Protein AF-A0A1M6L606-F1 (afdb_monomer)

Solvent-accessible surface area (backbone atoms only — not comparable to full-atom values): 10034 Å² total; per-residue (Å²): 131,84,83,59,43,38,58,70,50,77,39,77,88,59,82,63,76,63,65,66,63,50,49,54,38,43,53,55,55,46,62,77,28,27,51,93,78,74,25,52,59,70,60,39,53,50,47,52,49,26,50,62,35,60,72,36,65,28,50,27,38,49,53,48,29,60,78,69,73,49,85,74,63,88,85,58,75,73,59,69,73,56,54,55,47,50,53,54,51,52,51,52,52,52,54,48,55,53,47,52,56,53,56,69,68,38,84,45,72,67,56,42,60,73,42,46,69,61,51,52,53,51,46,52,52,44,50,54,54,45,50,51,43,51,51,54,48,49,53,55,51,48,44,49,66,77,64,66,52,79,86,47,47,46,44,53,28,47,48,38,47,52,43,56,53,50,44,53,52,44,52,54,53,49,62,71,73,113

Radius of gyration: 20.46 Å; Cα contacts (8 Å, |Δi|>4): 145; chains: 1; bounding box: 49×38×56 Å

Secondary structure (DSSP, 8-state):
----HHHHTT----SS--HHHHHHHHHHHHHHT-GGGT--HHHHHHHHHHHHHHHSHHHHHHHHHHHHT----TTS---HHHHHHHHHHHHHHHHHHHHHHHHHH--SHHHHHTTHHHHHHHHHHHHHHHHHHHHHHHHHHHHHHH---GGGHHHHHHHHHHHHHHHHHHHHHHHTT-

Structure (mmCIF, N/CA/C/O backbone):
data_AF-A0A1M6L606-F1
#
_entry.id   AF-A0A1M6L606-F1
#
loop_
_atom_site.group_PDB
_atom_site.id
_atom_site.type_symbol
_atom_site.label_atom_id
_atom_site.label_alt_id
_atom_site.label_comp_id
_atom_site.label_asym_id
_atom_site.label_entity_id
_atom_site.label_seq_id
_atom_site.pdbx_PDB_ins_code
_atom_site.Cartn_x
_atom_site.Cartn_y
_atom_site.Cartn_z
_atom_site.occupancy
_atom_site.B_iso_or_equiv
_atom_site.auth_seq_id
_atom_site.auth_comp_id
_atom_site.auth_asym_id
_atom_site.auth_atom_id
_atom_site.pdbx_PDB_model_num
ATOM 1 N N . MET A 1 1 ? 24.680 8.435 -13.500 1.00 49.53 1 MET A N 1
ATOM 2 C CA . MET A 1 1 ? 23.585 7.665 -14.122 1.00 49.53 1 MET A CA 1
ATOM 3 C C . MET A 1 1 ? 22.992 6.818 -13.019 1.00 49.53 1 MET A C 1
ATOM 5 O O . MET A 1 1 ? 23.757 6.118 -12.368 1.00 49.53 1 MET A O 1
ATOM 9 N N . GLU A 1 2 ? 21.703 6.969 -12.728 1.00 67.88 2 GLU A N 1
ATOM 10 C CA . GLU A 1 2 ? 21.023 6.100 -11.761 1.00 67.88 2 GLU A CA 1
ATOM 11 C C . GLU A 1 2 ? 20.960 4.664 -12.289 1.00 67.88 2 GLU A C 1
ATOM 13 O O . GLU A 1 2 ? 20.874 4.432 -13.497 1.00 67.88 2 GLU A O 1
ATOM 18 N N . THR A 1 3 ? 21.051 3.696 -11.379 1.00 86.44 3 THR A N 1
ATOM 19 C CA . THR A 1 3 ? 21.006 2.271 -11.709 1.00 86.44 3 THR A CA 1
ATOM 20 C C . THR A 1 3 ? 19.629 1.904 -12.249 1.00 86.44 3 THR A C 1
ATOM 22 O O . THR A 1 3 ? 18.617 2.128 -11.590 1.00 86.44 3 THR A O 1
ATOM 25 N N . ASN A 1 4 ? 19.569 1.284 -13.428 1.00 93.81 4 ASN A N 1
ATOM 26 C CA . ASN A 1 4 ? 18.307 0.811 -13.981 1.00 93.81 4 ASN A CA 1
ATOM 27 C C . ASN A 1 4 ? 17.842 -0.475 -13.274 1.00 93.81 4 ASN A C 1
ATOM 29 O O . ASN A 1 4 ? 18.233 -1.579 -13.646 1.00 93.81 4 ASN A O 1
ATOM 33 N N . HIS A 1 5 ? 16.956 -0.323 -12.288 1.00 95.69 5 HIS A N 1
ATOM 34 C CA . HIS A 1 5 ? 16.388 -1.435 -11.524 1.00 95.69 5 HIS A CA 1
ATOM 35 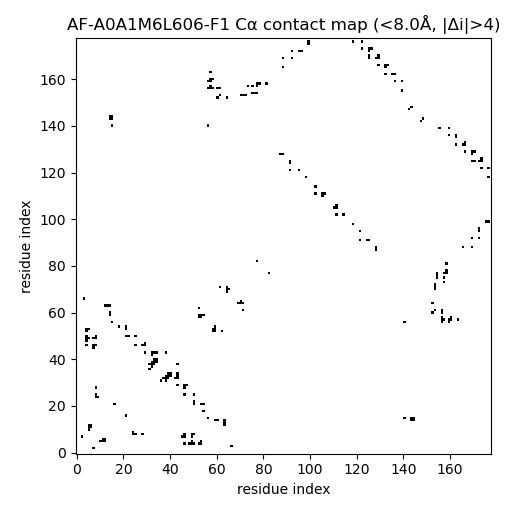C C . HIS A 1 5 ? 15.628 -2.475 -12.360 1.00 95.69 5 HIS A C 1
ATOM 37 O O . HIS A 1 5 ? 15.625 -3.643 -11.980 1.00 95.69 5 HIS A O 1
ATOM 43 N N . PHE A 1 6 ? 15.024 -2.100 -13.496 1.00 95.44 6 PHE A N 1
ATOM 44 C CA . PHE A 1 6 ? 14.391 -3.074 -14.396 1.00 95.44 6 PHE A CA 1
ATOM 45 C C . PHE A 1 6 ? 15.444 -4.018 -14.976 1.00 95.44 6 PHE A C 1
ATOM 47 O O . PHE A 1 6 ? 15.336 -5.234 -14.838 1.00 95.44 6 PHE A O 1
ATOM 54 N N . GLN A 1 7 ? 16.527 -3.453 -15.511 1.00 94.19 7 GLN A N 1
ATOM 55 C CA . GLN A 1 7 ? 17.629 -4.231 -16.077 1.00 94.19 7 GLN A CA 1
ATOM 56 C C . GLN A 1 7 ? 18.344 -5.083 -15.024 1.00 94.19 7 GLN A C 1
ATOM 58 O O . GLN A 1 7 ? 18.741 -6.203 -15.331 1.00 94.19 7 GLN A O 1
ATOM 63 N N . SER A 1 8 ? 18.455 -4.608 -13.777 1.00 92.25 8 SER A N 1
ATOM 64 C CA . SER A 1 8 ? 18.997 -5.408 -12.668 1.00 92.25 8 SER A CA 1
ATOM 65 C C . SER A 1 8 ? 18.210 -6.694 -12.404 1.00 92.25 8 SER A C 1
ATOM 67 O O . SER A 1 8 ? 18.779 -7.639 -11.867 1.00 92.25 8 SER A O 1
ATOM 69 N N . LEU A 1 9 ? 16.926 -6.739 -12.780 1.00 93.69 9 LEU A N 1
ATOM 70 C CA . LEU A 1 9 ? 16.087 -7.935 -12.695 1.00 93.69 9 LEU A CA 1
ATOM 71 C C . LEU A 1 9 ? 15.834 -8.604 -14.059 1.00 93.69 9 LEU A C 1
ATOM 73 O O . LEU A 1 9 ? 14.982 -9.482 -14.162 1.00 93.69 9 LEU A O 1
ATOM 77 N N . GLY A 1 10 ? 16.558 -8.203 -15.111 1.00 92.25 10 GLY A N 1
ATOM 78 C CA . GLY A 1 10 ? 16.372 -8.732 -16.465 1.00 92.25 10 GLY A CA 1
ATOM 79 C C . GLY A 1 10 ? 15.032 -8.350 -17.103 1.00 92.25 10 GLY A C 1
ATOM 80 O O . GLY A 1 10 ? 14.533 -9.076 -17.959 1.00 92.25 10 GLY A O 1
ATOM 81 N N . LEU A 1 11 ? 14.438 -7.237 -16.670 1.00 94.50 11 LEU A N 1
ATOM 82 C CA . LEU A 1 11 ? 13.157 -6.725 -17.146 1.00 94.50 11 LEU A CA 1
ATOM 83 C C . LEU A 1 11 ? 13.355 -5.469 -18.000 1.00 94.50 11 LEU A C 1
ATOM 85 O O . LEU A 1 11 ? 14.288 -4.688 -17.796 1.00 94.50 11 LEU A O 1
ATOM 89 N N . GLU A 1 12 ? 12.422 -5.238 -18.919 1.00 94.06 12 GLU A N 1
ATOM 90 C CA . GLU A 1 12 ? 12.329 -3.976 -19.651 1.00 94.06 12 GLU A CA 1
ATOM 91 C C . GLU A 1 12 ? 11.588 -2.910 -18.820 1.00 94.06 12 GLU A C 1
ATOM 93 O O . GLU A 1 12 ? 10.682 -3.253 -18.053 1.00 94.06 12 GLU A O 1
ATOM 98 N N . PRO A 1 13 ? 11.926 -1.612 -18.956 1.00 94.25 13 PRO A N 1
ATOM 99 C CA . PRO A 1 13 ? 11.190 -0.538 -18.294 1.00 94.25 13 PRO A CA 1
ATOM 100 C C . PRO A 1 13 ? 9.735 -0.459 -18.763 1.00 94.25 13 PRO A C 1
ATOM 102 O O . PRO A 1 13 ? 9.455 -0.095 -19.906 1.00 94.25 13 PRO A O 1
ATOM 105 N N . VAL A 1 14 ? 8.808 -0.739 -17.848 1.00 94.19 14 VAL A N 1
ATOM 106 C CA . VAL A 1 14 ? 7.359 -0.759 -18.092 1.00 94.19 14 VAL A CA 1
ATOM 107 C C . VAL A 1 14 ? 6.600 -0.018 -16.989 1.00 94.19 14 VAL A C 1
ATOM 109 O O . VAL A 1 14 ? 7.050 0.057 -15.844 1.00 94.19 14 VAL A O 1
ATOM 112 N N . LEU A 1 15 ? 5.439 0.544 -17.335 1.00 94.38 15 LEU A N 1
ATOM 113 C CA . LEU A 1 15 ? 4.574 1.281 -16.402 1.00 94.38 15 LEU A CA 1
ATOM 114 C C . LEU A 1 15 ? 3.823 0.332 -15.459 1.00 94.38 15 LEU A C 1
ATOM 116 O O . LEU A 1 15 ? 3.776 0.530 -14.238 1.00 94.38 15 LEU A O 1
ATOM 120 N N . THR A 1 16 ? 3.261 -0.727 -16.034 1.00 93.12 16 THR A N 1
ATOM 121 C CA . THR A 1 16 ? 2.568 -1.806 -15.335 1.00 93.12 16 THR A CA 1
ATOM 122 C C . THR A 1 16 ? 3.425 -3.063 -15.364 1.00 93.12 16 THR A C 1
ATOM 124 O O . THR A 1 16 ? 4.158 -3.315 -16.316 1.00 93.12 16 THR A O 1
ATOM 127 N N . LEU A 1 17 ? 3.386 -3.823 -14.274 1.00 92.69 17 LEU A N 1
ATOM 128 C CA . LEU A 1 17 ? 4.187 -5.027 -14.116 1.00 92.69 17 LEU A CA 1
ATOM 129 C C . LEU A 1 17 ? 3.387 -6.039 -13.308 1.00 92.69 17 LEU A C 1
ATOM 131 O O . LEU A 1 17 ? 2.844 -5.688 -12.258 1.00 92.69 17 LEU A O 1
ATOM 135 N N . ASP A 1 18 ? 3.353 -7.274 -13.797 1.00 93.56 18 ASP A N 1
ATOM 136 C CA . ASP A 1 18 ? 2.814 -8.405 -13.056 1.00 93.56 18 ASP A CA 1
ATOM 137 C C . ASP A 1 18 ? 3.733 -8.750 -11.872 1.00 93.56 18 ASP A C 1
ATOM 139 O O . ASP A 1 18 ? 4.944 -8.937 -12.031 1.00 93.56 18 ASP A O 1
ATOM 143 N N . LEU A 1 19 ? 3.161 -8.799 -10.668 1.00 93.81 19 LEU A N 1
ATOM 144 C CA . LEU A 1 19 ? 3.931 -8.988 -9.440 1.00 93.81 19 LEU A CA 1
ATOM 145 C C . LEU A 1 19 ? 4.406 -10.430 -9.259 1.00 93.81 19 LEU A C 1
ATOM 147 O O . LEU A 1 19 ? 5.445 -10.632 -8.629 1.00 93.81 19 LEU A O 1
ATOM 151 N N . ASP A 1 20 ? 3.694 -11.410 -9.819 1.00 94.94 20 ASP A N 1
ATOM 152 C CA . ASP A 1 20 ? 4.142 -12.803 -9.799 1.00 94.94 20 ASP A CA 1
ATOM 153 C C . ASP A 1 20 ? 5.372 -12.974 -10.698 1.00 94.94 20 ASP A C 1
ATOM 155 O O . ASP A 1 20 ? 6.411 -13.443 -10.233 1.00 94.94 20 ASP A O 1
ATOM 159 N N . SER A 1 21 ? 5.320 -12.450 -11.926 1.00 93.56 21 SER A N 1
ATOM 160 C CA . SER A 1 21 ? 6.476 -12.415 -12.832 1.00 93.56 21 SER A CA 1
ATOM 161 C C . SER A 1 21 ? 7.678 -11.668 -12.233 1.00 93.56 21 SER A C 1
ATOM 163 O O . SER A 1 21 ? 8.818 -12.121 -12.351 1.00 93.56 21 SER A O 1
ATOM 165 N N . LEU A 1 22 ? 7.447 -10.539 -11.546 1.00 96.25 22 LEU A N 1
ATOM 166 C CA . LEU A 1 22 ? 8.504 -9.809 -10.831 1.00 96.25 22 LEU A CA 1
ATOM 167 C C . LEU A 1 22 ? 9.130 -10.662 -9.719 1.00 96.25 22 LEU A C 1
ATOM 169 O O . LEU A 1 22 ? 10.352 -10.662 -9.557 1.00 96.25 22 LEU A O 1
ATOM 173 N N . ARG A 1 23 ? 8.304 -11.359 -8.930 1.00 96.19 23 ARG A N 1
ATOM 174 C CA . ARG A 1 23 ? 8.776 -12.225 -7.844 1.00 96.19 23 ARG A CA 1
ATOM 175 C C . ARG A 1 23 ? 9.634 -13.359 -8.391 1.00 96.19 23 ARG A C 1
ATOM 177 O O . ARG A 1 23 ? 10.691 -13.621 -7.822 1.00 96.19 23 ARG A O 1
ATOM 184 N N . ASP A 1 24 ? 9.211 -13.990 -9.477 1.00 95.56 24 ASP A N 1
ATOM 185 C CA . ASP A 1 24 ? 9.933 -15.110 -10.081 1.00 95.56 24 ASP A CA 1
ATOM 186 C C . ASP A 1 24 ? 11.290 -14.656 -10.648 1.00 95.56 24 ASP A C 1
ATOM 188 O O . ASP A 1 24 ? 12.318 -15.293 -10.398 1.00 95.56 24 ASP A O 1
ATOM 192 N N . ALA A 1 25 ? 11.327 -13.500 -11.324 1.00 94.94 25 ALA A N 1
ATOM 193 C CA . ALA A 1 25 ? 12.571 -12.886 -11.794 1.00 94.94 25 ALA A CA 1
ATOM 194 C C . ALA A 1 25 ? 13.529 -12.564 -10.634 1.00 94.94 25 ALA A C 1
ATOM 196 O O . ALA A 1 25 ? 14.716 -12.898 -10.687 1.00 94.94 25 ALA A O 1
ATOM 197 N N . TYR A 1 26 ? 13.005 -11.973 -9.555 1.00 96.25 26 TYR A N 1
ATOM 198 C CA . TYR A 1 26 ? 13.773 -11.693 -8.344 1.00 96.25 26 TYR A CA 1
ATOM 199 C C . TYR A 1 26 ? 14.326 -12.971 -7.705 1.00 96.25 26 TYR A C 1
ATOM 201 O O . TYR A 1 26 ? 15.516 -13.024 -7.416 1.00 96.25 26 TYR A O 1
ATOM 209 N N . GLN A 1 27 ? 13.506 -14.009 -7.515 1.00 94.81 27 GLN A N 1
ATOM 210 C CA . GLN A 1 27 ? 13.938 -15.259 -6.879 1.00 94.81 27 GLN A CA 1
ATOM 211 C C . GLN A 1 27 ? 15.074 -15.931 -7.648 1.00 94.81 27 GLN A C 1
ATOM 213 O O . GLN A 1 27 ? 16.046 -16.376 -7.036 1.00 94.81 27 GLN A O 1
ATOM 218 N N . LYS A 1 28 ? 14.981 -15.961 -8.981 1.00 93.06 28 LYS A N 1
ATOM 219 C CA . LYS A 1 28 ? 16.033 -16.507 -9.840 1.00 93.06 28 LYS A CA 1
ATOM 220 C C . LYS A 1 28 ? 17.359 -15.763 -9.646 1.00 93.06 28 LYS A C 1
ATOM 222 O O . LYS A 1 28 ? 18.374 -16.380 -9.337 1.00 93.06 28 LYS A O 1
ATOM 227 N N . ILE A 1 29 ? 17.338 -14.438 -9.778 1.00 91.75 29 ILE A N 1
ATOM 228 C CA . ILE A 1 29 ? 18.548 -13.605 -9.727 1.00 91.75 29 ILE A CA 1
ATOM 229 C C . ILE A 1 29 ? 19.133 -13.554 -8.309 1.00 91.75 29 ILE A C 1
ATOM 231 O O . ILE A 1 29 ? 20.352 -13.585 -8.136 1.00 91.75 29 ILE A O 1
ATOM 235 N N . ALA A 1 30 ? 18.280 -13.525 -7.284 1.00 92.31 30 ALA A N 1
ATOM 236 C CA . ALA A 1 30 ? 18.693 -13.561 -5.887 1.00 92.31 30 ALA A CA 1
ATOM 237 C C . ALA A 1 30 ? 19.378 -14.887 -5.525 1.00 92.31 30 ALA A C 1
ATOM 239 O O . ALA A 1 30 ? 20.371 -14.867 -4.803 1.00 92.31 30 ALA A O 1
ATOM 240 N N . ALA A 1 31 ? 18.894 -16.025 -6.040 1.00 91.00 31 ALA A N 1
ATOM 241 C CA . ALA A 1 31 ? 19.526 -17.325 -5.819 1.00 91.00 31 ALA A CA 1
ATOM 242 C C . ALA A 1 31 ? 20.926 -17.400 -6.451 1.00 91.00 31 ALA A C 1
ATOM 244 O O . ALA A 1 31 ? 21.863 -17.835 -5.791 1.00 91.00 31 ALA A O 1
ATOM 245 N N . GLU A 1 32 ? 21.084 -16.909 -7.685 1.00 88.12 32 GLU A N 1
ATOM 246 C CA . GLU A 1 32 ? 22.372 -16.873 -8.400 1.00 88.12 32 GLU A CA 1
ATOM 247 C C . GLU A 1 32 ? 23.427 -15.989 -7.706 1.00 88.12 32 GLU A C 1
ATOM 249 O O . GLU A 1 32 ? 24.624 -16.229 -7.844 1.00 88.12 32 GLU A O 1
ATOM 254 N N . ASN A 1 33 ? 22.991 -14.976 -6.949 1.00 86.69 33 ASN A N 1
ATOM 255 C CA . ASN A 1 33 ? 23.860 -13.978 -6.315 1.00 86.69 33 ASN A CA 1
ATOM 256 C C . ASN A 1 33 ? 23.837 -14.046 -4.779 1.00 86.69 33 ASN A C 1
ATOM 258 O O . ASN A 1 33 ? 24.257 -13.097 -4.112 1.00 86.69 33 ASN A O 1
ATOM 262 N N . HIS A 1 34 ? 23.335 -15.137 -4.196 1.00 85.12 34 HIS A N 1
ATOM 263 C CA . HIS A 1 34 ? 23.185 -15.235 -2.748 1.00 85.12 34 HIS A CA 1
ATOM 264 C C . HIS A 1 34 ? 24.561 -15.252 -2.048 1.00 85.12 34 HIS A C 1
ATOM 266 O O . HIS A 1 34 ? 25.412 -16.067 -2.421 1.00 85.12 34 HIS A O 1
ATOM 272 N N . PRO A 1 35 ? 24.793 -14.436 -0.998 1.00 85.00 35 PRO A N 1
ATOM 273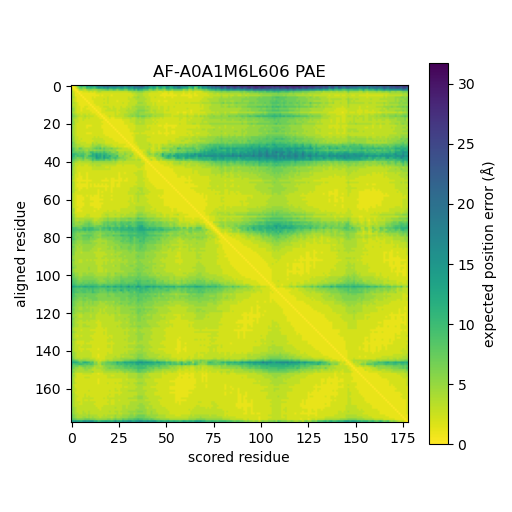 C CA . PRO A 1 35 ? 26.085 -14.385 -0.305 1.00 85.00 35 PRO A CA 1
ATOM 274 C C . PRO A 1 35 ? 26.557 -15.744 0.227 1.00 85.00 35 PRO A C 1
ATOM 276 O O . PRO A 1 35 ? 27.724 -16.099 0.083 1.00 85.00 35 PRO A O 1
ATOM 279 N N . ASP A 1 36 ? 25.633 -16.555 0.751 1.00 87.88 36 ASP A N 1
ATOM 280 C CA . ASP A 1 36 ? 25.948 -17.904 1.253 1.00 87.88 36 ASP A CA 1
ATOM 281 C C . ASP A 1 36 ? 26.359 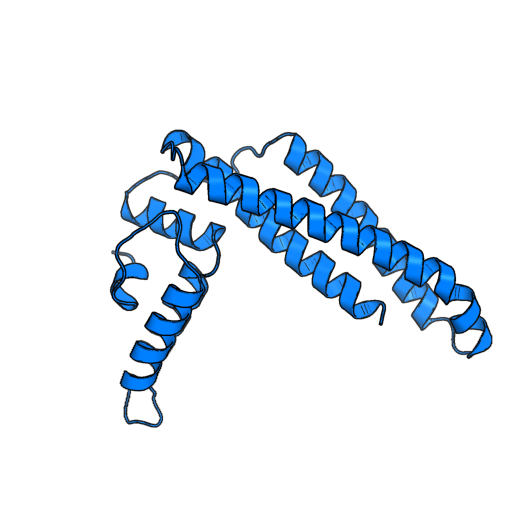-18.893 0.148 1.00 87.88 36 ASP A C 1
ATOM 283 O O . ASP A 1 36 ? 26.938 -19.936 0.439 1.00 87.88 36 ASP A O 1
ATOM 287 N N . GLN A 1 37 ? 26.082 -18.575 -1.120 1.00 85.62 37 GLN A N 1
ATOM 288 C CA . GLN A 1 37 ? 26.512 -19.357 -2.284 1.00 85.62 37 GLN A CA 1
ATOM 289 C C . GLN A 1 37 ? 27.772 -18.767 -2.943 1.00 85.62 37 GLN A C 1
ATOM 291 O O . GLN A 1 37 ? 28.141 -19.162 -4.046 1.00 85.62 37 GLN A O 1
ATOM 296 N N . GLY A 1 38 ? 28.453 -17.836 -2.261 1.00 80.31 38 GLY A N 1
ATOM 297 C CA . GLY A 1 38 ? 29.647 -17.155 -2.765 1.00 80.31 38 GLY A CA 1
ATOM 298 C C . GLY A 1 38 ? 29.354 -15.882 -3.563 1.00 80.31 38 GLY A C 1
ATOM 299 O O . GLY A 1 38 ? 30.268 -15.346 -4.189 1.00 80.31 38 GLY A O 1
ATOM 300 N N . GLY A 1 39 ? 28.108 -15.399 -3.551 1.00 84.00 39 GLY A N 1
ATOM 301 C CA . GLY A 1 39 ? 27.720 -14.132 -4.167 1.00 84.00 39 GLY A CA 1
ATOM 302 C C . GLY A 1 39 ? 28.224 -12.903 -3.404 1.00 84.00 39 GLY A C 1
ATOM 303 O O . GLY A 1 39 ? 28.575 -12.961 -2.224 1.00 84.00 39 GLY A O 1
ATOM 304 N N . ASP A 1 40 ? 28.247 -11.755 -4.079 1.00 88.38 40 ASP A N 1
ATOM 305 C CA . ASP A 1 40 ? 28.619 -10.484 -3.461 1.00 88.38 40 ASP A CA 1
ATOM 306 C C . ASP A 1 40 ? 27.418 -9.845 -2.744 1.00 88.38 40 ASP A C 1
ATOM 308 O O . ASP A 1 40 ? 26.351 -9.636 -3.326 1.00 88.38 40 ASP A O 1
ATOM 312 N N . LYS A 1 41 ? 27.609 -9.475 -1.473 1.00 89.56 41 LYS A N 1
ATOM 313 C CA . LYS A 1 41 ? 26.562 -8.855 -0.652 1.00 89.56 41 LYS A CA 1
ATOM 314 C C . LYS A 1 41 ? 26.060 -7.539 -1.248 1.00 89.56 41 LYS A C 1
ATOM 316 O O . LYS A 1 41 ? 24.862 -7.284 -1.211 1.00 89.56 41 LYS A O 1
ATOM 321 N N . THR A 1 42 ? 26.949 -6.728 -1.819 1.00 89.12 42 THR A N 1
ATOM 322 C CA . THR A 1 42 ? 26.568 -5.440 -2.425 1.00 89.12 42 THR A CA 1
ATOM 323 C C . THR A 1 42 ? 25.632 -5.655 -3.613 1.00 89.12 42 THR A C 1
ATOM 325 O O . THR A 1 42 ? 24.630 -4.957 -3.765 1.00 89.12 42 THR A O 1
ATOM 328 N N . THR A 1 43 ? 25.931 -6.665 -4.427 1.00 88.75 43 THR A N 1
ATOM 329 C CA . THR A 1 43 ? 25.110 -7.098 -5.559 1.00 88.75 43 THR A CA 1
ATOM 330 C C . THR A 1 43 ? 23.751 -7.610 -5.086 1.00 88.75 43 THR A C 1
ATOM 332 O O . THR A 1 43 ? 22.719 -7.196 -5.613 1.00 88.75 43 THR A O 1
ATOM 335 N N . PHE A 1 44 ? 23.725 -8.438 -4.040 1.00 91.19 44 PHE A N 1
ATOM 336 C CA . PHE A 1 44 ? 22.482 -8.932 -3.446 1.00 91.19 44 PHE A CA 1
ATOM 337 C C . PHE A 1 44 ? 21.605 -7.800 -2.882 1.00 91.19 44 PHE A C 1
ATOM 339 O O . PHE A 1 44 ? 20.398 -7.755 -3.128 1.00 91.19 44 PHE A O 1
ATOM 346 N N . ASP A 1 45 ? 22.206 -6.829 -2.192 1.00 91.62 45 ASP A N 1
ATOM 347 C CA . ASP A 1 45 ? 21.506 -5.648 -1.681 1.00 91.62 45 ASP A CA 1
ATOM 348 C C . ASP A 1 45 ? 20.935 -4.784 -2.824 1.00 91.62 45 ASP A C 1
ATOM 350 O O . ASP A 1 45 ? 19.815 -4.274 -2.718 1.00 91.62 45 ASP A O 1
ATOM 354 N N . ALA A 1 46 ? 21.645 -4.673 -3.953 1.00 92.06 46 ALA A N 1
ATOM 355 C CA . ALA A 1 46 ? 21.148 -3.983 -5.144 1.00 92.06 46 ALA A CA 1
ATOM 356 C C . ALA A 1 46 ? 19.948 -4.702 -5.791 1.00 92.06 46 ALA A C 1
ATOM 358 O O . ALA A 1 46 ? 18.997 -4.039 -6.215 1.00 92.06 46 ALA A O 1
ATOM 359 N N . ILE A 1 47 ? 19.951 -6.040 -5.820 1.00 93.94 47 ILE A N 1
ATOM 360 C CA . ILE A 1 47 ? 18.823 -6.865 -6.291 1.00 93.94 47 ILE A CA 1
ATOM 361 C C . ILE A 1 47 ? 17.596 -6.658 -5.390 1.00 93.94 47 ILE A C 1
ATOM 363 O O . ILE A 1 47 ? 16.490 -6.427 -5.885 1.00 93.94 47 ILE A O 1
ATOM 367 N N . ASN A 1 48 ? 17.791 -6.655 -4.068 1.00 94.81 48 ASN A N 1
ATOM 368 C CA . ASN A 1 48 ? 16.730 -6.370 -3.097 1.00 94.81 48 ASN A CA 1
ATOM 369 C C . ASN A 1 48 ? 16.140 -4.971 -3.287 1.00 94.81 48 ASN A C 1
ATOM 371 O O . ASN A 1 48 ? 14.920 -4.791 -3.251 1.00 94.81 48 ASN A O 1
ATOM 375 N N . LEU A 1 49 ? 16.997 -3.968 -3.492 1.00 95.56 49 LEU A N 1
ATOM 376 C CA . LEU A 1 49 ? 16.557 -2.604 -3.759 1.00 95.56 49 LEU A CA 1
ATOM 377 C C . LEU A 1 49 ? 15.738 -2.533 -5.053 1.00 95.56 49 LEU A C 1
ATOM 379 O O . LEU A 1 49 ? 14.656 -1.948 -5.045 1.00 95.56 49 LEU A O 1
ATOM 383 N N . ALA A 1 50 ? 16.203 -3.175 -6.130 1.00 96.56 50 ALA A N 1
ATOM 384 C CA . ALA A 1 50 ? 15.480 -3.225 -7.396 1.00 96.56 50 ALA A CA 1
ATOM 385 C C . ALA A 1 50 ? 14.083 -3.839 -7.225 1.00 96.56 50 ALA A C 1
ATOM 387 O O . ALA A 1 50 ? 13.090 -3.225 -7.614 1.00 96.56 50 ALA A O 1
ATOM 388 N N . TYR A 1 51 ? 13.982 -4.992 -6.562 1.00 97.31 51 TYR A N 1
ATOM 389 C CA . TYR A 1 51 ? 12.697 -5.643 -6.301 1.00 97.31 51 TYR A CA 1
ATOM 390 C C . TYR A 1 51 ? 11.748 -4.760 -5.480 1.00 97.31 51 TYR A C 1
ATOM 392 O O . TYR A 1 51 ? 10.592 -4.563 -5.857 1.00 97.31 51 TYR A O 1
ATOM 400 N N . ASN A 1 52 ? 12.239 -4.159 -4.392 1.00 96.38 52 ASN A N 1
ATOM 401 C CA . ASN A 1 52 ? 11.432 -3.285 -3.538 1.00 96.38 52 ASN A CA 1
ATOM 402 C C . ASN A 1 52 ? 10.961 -2.010 -4.256 1.00 96.38 52 ASN A C 1
ATOM 404 O O . ASN A 1 52 ? 9.869 -1.513 -3.967 1.00 96.38 52 ASN A O 1
ATOM 408 N N . THR A 1 53 ? 11.764 -1.477 -5.177 1.00 97.06 53 THR A N 1
ATOM 409 C CA . THR A 1 53 ? 11.386 -0.334 -6.016 1.00 97.06 53 THR A CA 1
ATOM 410 C C . THR A 1 53 ? 10.322 -0.729 -7.036 1.00 97.06 53 THR A C 1
ATOM 412 O O . THR A 1 53 ? 9.313 -0.040 -7.148 1.00 97.06 53 THR A O 1
ATOM 415 N N . LEU A 1 54 ? 10.497 -1.845 -7.749 1.00 97.38 54 LEU A N 1
ATOM 416 C CA . LEU A 1 54 ? 9.590 -2.240 -8.835 1.00 97.38 54 LEU A CA 1
ATOM 417 C C . LEU A 1 54 ? 8.262 -2.845 -8.354 1.00 97.38 54 LEU A C 1
ATOM 419 O O . LEU A 1 54 ? 7.266 -2.796 -9.085 1.00 97.38 54 LEU A O 1
ATOM 423 N N . ARG A 1 55 ? 8.233 -3.390 -7.131 1.00 97.00 55 ARG A N 1
ATOM 424 C CA . ARG A 1 55 ? 7.019 -3.941 -6.513 1.00 97.00 55 ARG A CA 1
ATOM 425 C C . ARG A 1 55 ? 6.000 -2.861 -6.142 1.00 97.00 55 ARG A C 1
ATOM 427 O O . ARG A 1 55 ? 4.809 -3.135 -6.199 1.00 97.00 55 ARG A O 1
ATOM 434 N N . SER A 1 56 ? 6.445 -1.667 -5.748 1.00 97.56 56 SER A N 1
ATOM 435 C CA . SER A 1 56 ? 5.558 -0.530 -5.457 1.00 97.56 56 SER A CA 1
ATOM 436 C C . SER A 1 56 ? 5.209 0.184 -6.766 1.00 97.56 56 SER A C 1
ATOM 438 O O . SER A 1 56 ? 6.121 0.703 -7.416 1.00 97.56 56 SER A O 1
ATOM 440 N N . PRO A 1 57 ? 3.928 0.238 -7.176 1.00 97.19 57 PRO A N 1
ATOM 441 C CA . PRO A 1 57 ? 3.503 1.031 -8.323 1.00 97.19 57 PRO A CA 1
ATOM 442 C C . PRO A 1 57 ? 4.034 2.465 -8.316 1.00 97.19 57 PRO A C 1
ATOM 444 O O . PRO A 1 57 ? 4.589 2.912 -9.319 1.00 97.19 57 PRO A O 1
ATOM 447 N N . ALA A 1 58 ? 3.931 3.172 -7.188 1.00 97.31 58 ALA A N 1
ATOM 448 C CA . ALA A 1 58 ? 4.387 4.554 -7.092 1.00 97.31 58 ALA A CA 1
ATOM 449 C C . ALA A 1 58 ? 5.905 4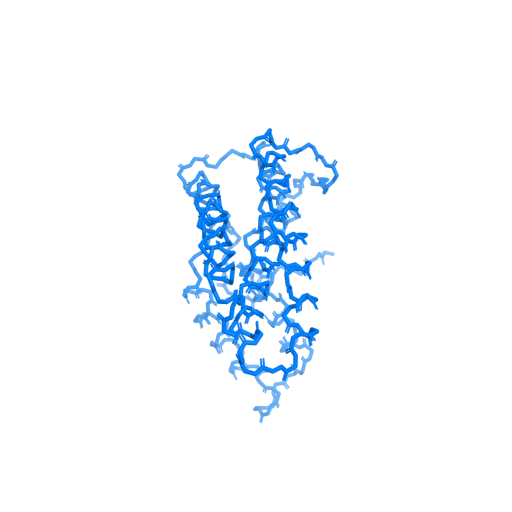.680 -7.311 1.00 97.31 58 ALA A C 1
ATOM 451 O O . ALA A 1 58 ? 6.365 5.513 -8.094 1.00 97.31 58 ALA A O 1
ATOM 452 N N . LYS A 1 59 ? 6.707 3.829 -6.657 1.00 97.56 59 LYS A N 1
ATOM 453 C CA . LYS A 1 59 ? 8.170 3.847 -6.819 1.00 97.56 59 LYS A CA 1
ATOM 454 C C . LYS A 1 59 ? 8.596 3.421 -8.221 1.00 97.56 59 LYS A C 1
ATOM 456 O O . LYS A 1 59 ? 9.501 4.033 -8.783 1.00 97.56 59 LYS A O 1
ATOM 461 N N . ARG A 1 60 ? 7.928 2.423 -8.803 1.00 97.56 60 ARG A N 1
ATOM 462 C CA . ARG A 1 60 ? 8.178 1.959 -10.172 1.00 97.56 60 ARG A CA 1
ATOM 463 C C . ARG A 1 60 ? 7.941 3.066 -11.191 1.00 97.56 60 ARG A C 1
ATOM 465 O O . ARG A 1 60 ? 8.784 3.265 -12.059 1.00 97.56 60 ARG A O 1
ATOM 472 N N . LEU A 1 61 ? 6.828 3.791 -11.085 1.00 97.25 61 LEU A N 1
ATOM 473 C CA . LEU A 1 61 ? 6.514 4.887 -12.005 1.00 97.25 61 LEU A CA 1
ATOM 474 C C . LEU A 1 61 ? 7.490 6.048 -11.855 1.00 97.25 61 LEU A C 1
ATOM 476 O O . LEU A 1 61 ? 7.941 6.593 -12.859 1.00 97.25 61 LEU A O 1
ATOM 480 N N . LYS A 1 62 ? 7.872 6.382 -10.617 1.00 96.81 62 LYS A N 1
ATOM 481 C CA . LYS A 1 62 ? 8.926 7.365 -10.359 1.00 96.81 62 LYS A CA 1
ATOM 482 C C . LYS A 1 62 ? 10.234 6.969 -11.059 1.00 96.81 62 LYS A C 1
ATOM 484 O O . LYS A 1 62 ? 10.759 7.760 -11.837 1.00 96.81 62 LYS A O 1
ATOM 489 N N . HIS A 1 63 ? 10.682 5.728 -10.865 1.00 97.12 63 HIS A N 1
ATOM 490 C CA . HIS A 1 63 ? 11.890 5.196 -11.505 1.00 97.12 63 HIS A CA 1
ATOM 491 C C . HIS A 1 63 ? 11.780 5.181 -13.038 1.00 97.12 63 HIS A C 1
ATOM 493 O O . HIS A 1 63 ? 12.715 5.532 -13.753 1.00 97.12 63 HIS A O 1
ATOM 499 N N . TYR A 1 64 ? 10.611 4.825 -13.578 1.00 96.50 64 TYR A N 1
ATOM 500 C CA . TYR A 1 64 ? 10.350 4.892 -15.016 1.00 96.50 64 TYR A CA 1
ATOM 501 C C . TYR A 1 64 ? 10.487 6.324 -15.557 1.00 96.50 64 TYR A C 1
ATOM 503 O O . TYR A 1 64 ? 11.125 6.530 -16.589 1.00 96.50 64 TYR A O 1
ATOM 511 N N . MET A 1 65 ? 9.914 7.317 -14.869 1.00 96.38 65 MET A N 1
ATOM 512 C CA . MET A 1 65 ? 10.011 8.726 -15.260 1.00 96.38 65 MET A CA 1
ATOM 513 C C . MET A 1 65 ? 11.458 9.227 -15.230 1.00 96.38 65 MET A C 1
ATOM 515 O O . MET A 1 65 ? 11.885 9.866 -16.191 1.00 96.38 65 MET A O 1
ATOM 519 N N . GLU A 1 66 ? 12.229 8.865 -14.201 1.00 95.56 66 GLU A N 1
ATOM 520 C CA . GLU A 1 66 ? 13.662 9.177 -14.089 1.00 95.56 66 GLU A CA 1
ATOM 521 C C . GLU A 1 66 ? 14.449 8.632 -15.295 1.00 95.56 66 GLU A C 1
ATOM 523 O O . GLU A 1 66 ? 15.180 9.376 -15.952 1.00 95.56 66 GLU A O 1
ATOM 528 N N . LEU A 1 67 ? 14.214 7.372 -15.684 1.00 95.38 67 LEU A N 1
ATOM 529 C CA . LEU A 1 67 ? 14.846 6.758 -16.862 1.00 95.38 67 LEU A CA 1
ATOM 530 C C . LEU A 1 67 ? 14.456 7.417 -18.195 1.00 95.38 67 LEU A C 1
ATOM 532 O O . LEU A 1 67 ? 15.216 7.345 -19.162 1.00 95.38 67 LEU A O 1
ATOM 536 N N . LYS A 1 68 ? 13.264 8.016 -18.277 1.00 94.38 68 LYS A N 1
ATOM 537 C CA . LYS A 1 68 ? 12.755 8.686 -19.485 1.00 94.38 68 LYS A CA 1
ATOM 538 C C . LYS A 1 68 ? 13.001 10.196 -19.496 1.00 94.38 68 LYS A C 1
ATOM 540 O O . LYS A 1 68 ? 12.664 10.838 -20.487 1.00 94.38 68 LYS A O 1
ATOM 545 N N . GLY A 1 69 ? 13.585 10.759 -18.436 1.00 94.62 69 GLY A N 1
ATOM 546 C CA . GLY A 1 69 ? 13.780 12.203 -18.299 1.00 94.62 69 GLY A CA 1
ATOM 547 C C . GLY A 1 69 ? 12.471 12.987 -18.156 1.00 94.62 69 GLY A C 1
ATOM 548 O O . GLY A 1 69 ? 12.406 14.143 -18.565 1.00 94.62 69 GLY A O 1
ATOM 549 N N . ILE A 1 70 ? 11.420 12.358 -17.621 1.00 94.81 70 ILE A N 1
ATOM 550 C CA . ILE A 1 70 ? 10.133 13.005 -17.342 1.00 94.81 70 ILE A CA 1
ATOM 551 C C . ILE A 1 70 ? 10.226 13.690 -15.975 1.00 94.81 70 ILE A C 1
ATOM 553 O O . ILE A 1 70 ? 10.617 13.068 -14.988 1.00 94.81 70 ILE A O 1
ATOM 557 N N . GLU A 1 71 ? 9.855 14.968 -15.910 1.00 93.06 71 GLU A N 1
ATOM 558 C CA . GLU A 1 71 ? 9.897 15.738 -14.667 1.00 93.06 71 GLU A CA 1
ATOM 559 C C . GLU A 1 71 ? 8.843 15.246 -13.662 1.00 93.06 71 GLU A C 1
ATOM 561 O O .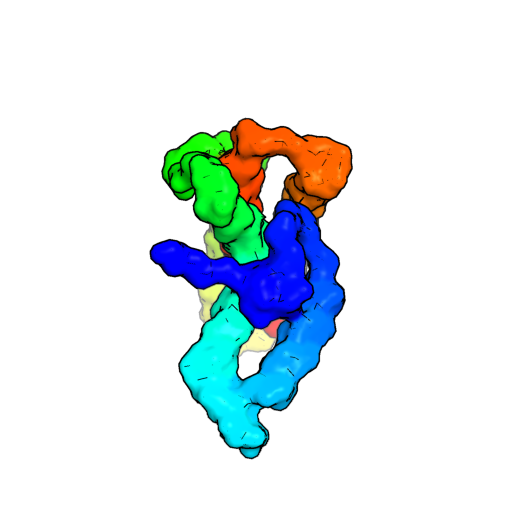 GLU A 1 71 ? 7.666 15.072 -13.987 1.00 93.06 71 GLU A O 1
ATOM 566 N N . TYR A 1 72 ? 9.266 15.049 -12.413 1.00 93.50 72 TYR A N 1
ATOM 567 C CA . TYR A 1 72 ? 8.403 14.627 -11.317 1.00 93.50 72 TYR A CA 1
ATOM 568 C C . TYR A 1 72 ? 8.639 15.492 -10.078 1.00 93.50 72 TYR A C 1
ATOM 570 O O . TYR A 1 72 ? 9.713 15.462 -9.478 1.00 93.50 72 TYR A O 1
ATOM 578 N N . ASP A 1 73 ? 7.595 16.202 -9.649 1.00 90.81 73 ASP A N 1
ATOM 579 C CA . ASP A 1 73 ? 7.543 16.848 -8.339 1.00 90.81 73 ASP A CA 1
ATOM 580 C C . ASP A 1 73 ? 6.580 16.093 -7.417 1.00 90.81 73 ASP A C 1
ATOM 582 O O . ASP A 1 73 ? 5.386 15.951 -7.704 1.00 90.81 73 ASP A O 1
ATOM 586 N N . SER A 1 74 ? 7.096 15.649 -6.271 1.00 87.19 74 SER A N 1
ATOM 587 C CA . SER A 1 74 ? 6.309 15.033 -5.197 1.00 87.19 74 SER A CA 1
ATOM 588 C C . SER A 1 74 ? 5.320 15.990 -4.518 1.00 87.19 74 SER A C 1
ATOM 590 O O . SER A 1 74 ? 4.390 15.522 -3.870 1.00 87.19 74 SER A O 1
ATOM 592 N N . ARG A 1 75 ? 5.512 17.311 -4.645 1.00 87.75 75 ARG A N 1
ATOM 593 C CA . ARG A 1 75 ? 4.677 18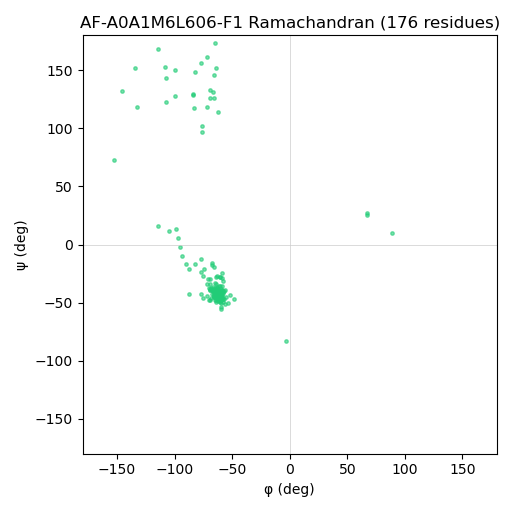.354 -4.023 1.00 87.75 75 ARG A CA 1
ATOM 594 C C . ARG A 1 75 ? 3.602 18.917 -4.956 1.00 87.75 75 ARG A C 1
ATOM 596 O O . ARG A 1 75 ? 2.922 19.872 -4.589 1.00 87.75 75 ARG A O 1
ATOM 603 N N . GLY A 1 76 ? 3.452 18.342 -6.148 1.00 85.75 76 GLY A N 1
ATOM 604 C CA . GLY A 1 76 ? 2.410 18.732 -7.093 1.00 85.75 76 GLY A CA 1
ATOM 605 C C . GLY A 1 76 ? 0.992 18.451 -6.582 1.00 85.75 76 GLY A C 1
ATOM 606 O O . GLY A 1 76 ? 0.785 17.809 -5.553 1.00 85.75 76 GLY A O 1
ATOM 607 N N . SER A 1 77 ? -0.003 18.907 -7.341 1.00 86.38 77 SER A N 1
ATOM 608 C CA . SER A 1 77 ? -1.415 18.707 -7.008 1.00 86.38 77 SER A CA 1
ATOM 609 C C . SER A 1 77 ? -1.828 17.230 -7.023 1.00 86.38 77 SER A C 1
ATOM 611 O O . SER A 1 77 ? -1.278 16.405 -7.769 1.00 86.38 77 SER A O 1
ATOM 613 N N . VAL A 1 78 ? -2.835 16.929 -6.201 1.00 86.62 78 VAL A N 1
ATOM 614 C CA . VAL A 1 78 ? -3.563 15.654 -6.126 1.00 86.62 78 VAL A CA 1
ATOM 615 C C . VAL A 1 78 ? -5.018 15.858 -6.561 1.00 86.62 78 VAL A C 1
ATOM 617 O O . VAL A 1 78 ? -5.455 16.995 -6.744 1.00 86.62 78 VAL A O 1
ATOM 620 N N . THR A 1 79 ? -5.762 14.776 -6.782 1.00 88.19 79 THR A N 1
ATOM 621 C CA . THR A 1 79 ? -7.179 14.847 -7.179 1.00 88.19 79 THR A CA 1
ATOM 622 C C . THR A 1 79 ? -8.091 15.179 -5.992 1.00 88.19 79 THR A C 1
ATOM 624 O O . THR A 1 79 ? -7.733 14.920 -4.844 1.00 88.19 79 THR A O 1
ATOM 627 N N . SER A 1 80 ? -9.280 15.736 -6.263 1.00 88.25 80 SER A N 1
ATOM 628 C CA . SER A 1 80 ? -10.278 16.044 -5.220 1.00 88.25 80 SER A CA 1
ATOM 629 C C . SER A 1 80 ? -10.692 14.790 -4.451 1.00 88.25 80 SER A C 1
ATOM 631 O O . SER A 1 80 ? -10.622 14.778 -3.229 1.00 88.25 80 SER A O 1
ATOM 633 N N . ASP A 1 81 ? -10.992 13.703 -5.165 1.00 88.12 81 ASP A N 1
ATOM 634 C CA . ASP A 1 81 ? -11.388 12.427 -4.557 1.00 88.12 81 ASP A CA 1
ATOM 635 C C . ASP A 1 81 ? -10.321 11.880 -3.592 1.00 88.12 81 ASP A C 1
ATOM 637 O O . ASP A 1 81 ? -10.638 11.235 -2.593 1.00 88.12 81 ASP A O 1
ATOM 641 N N . LEU A 1 82 ? -9.036 12.156 -3.856 1.00 91.00 82 LEU A N 1
ATOM 642 C CA . LEU A 1 82 ? -7.953 11.756 -2.959 1.00 91.00 82 LEU A CA 1
ATOM 643 C C . LEU A 1 82 ? -7.943 12.585 -1.665 1.00 91.00 82 LEU A C 1
ATOM 645 O O . LEU A 1 82 ? -7.592 12.060 -0.610 1.00 91.00 82 LEU A O 1
ATOM 649 N N . MET A 1 83 ? -8.324 13.863 -1.730 1.00 91.31 83 MET A N 1
ATOM 650 C CA . MET A 1 83 ? -8.447 14.723 -0.547 1.00 91.31 83 MET A CA 1
ATOM 651 C C . MET A 1 83 ? -9.624 14.301 0.333 1.00 91.31 83 MET A C 1
ATOM 653 O O . MET A 1 83 ? -9.487 14.281 1.555 1.00 91.31 83 MET A O 1
ATOM 657 N N . ASP A 1 84 ? -10.744 13.903 -0.266 1.00 91.94 84 ASP A N 1
ATOM 658 C CA . ASP A 1 84 ? -11.887 13.375 0.486 1.00 91.94 84 ASP A CA 1
ATOM 659 C C . ASP A 1 84 ? -11.506 12.073 1.207 1.00 91.94 84 ASP A C 1
ATOM 661 O O . ASP A 1 84 ? -11.774 11.904 2.401 1.00 91.94 84 ASP A O 1
ATOM 665 N N . LEU A 1 85 ? -10.776 11.189 0.517 1.00 92.75 85 LEU A N 1
ATOM 666 C CA . LEU A 1 85 ? -10.253 9.961 1.110 1.00 92.75 85 LEU A CA 1
ATOM 667 C C . LEU A 1 85 ? -9.242 10.240 2.230 1.00 92.75 85 LEU A C 1
ATOM 669 O O . LEU A 1 85 ? -9.289 9.586 3.268 1.00 92.75 85 LEU A O 1
ATOM 673 N N . PHE A 1 86 ? -8.369 11.240 2.073 1.00 93.69 86 PHE A N 1
ATOM 674 C CA . PHE A 1 86 ? -7.442 11.659 3.128 1.00 93.69 86 PHE A CA 1
ATOM 675 C C . PHE A 1 86 ? -8.171 12.013 4.430 1.00 93.69 86 PHE A C 1
ATOM 677 O O . PHE A 1 86 ? -7.747 11.587 5.507 1.00 93.69 86 PHE A O 1
ATOM 684 N N . MET A 1 87 ? -9.263 12.775 4.331 1.00 95.06 87 MET A N 1
ATOM 685 C CA . MET A 1 87 ? -10.057 13.180 5.492 1.00 95.06 87 MET A CA 1
ATOM 686 C C . MET A 1 87 ? -10.695 11.966 6.177 1.00 95.06 87 MET A C 1
ATOM 688 O O . MET A 1 87 ? -10.549 11.805 7.389 1.00 95.06 87 MET A O 1
ATOM 692 N N . SER A 1 88 ? -11.322 11.081 5.395 1.00 96.12 88 SER A N 1
ATOM 693 C CA . SER A 1 88 ? -11.966 9.851 5.884 1.00 96.12 88 SER A CA 1
ATOM 694 C C . SER A 1 88 ? -10.982 8.894 6.573 1.00 96.12 88 SER A C 1
ATOM 696 O O . SER A 1 88 ? -11.218 8.421 7.691 1.00 96.12 88 SER A O 1
ATOM 698 N N . VAL A 1 89 ? -9.823 8.659 5.949 1.00 96.94 89 VAL A N 1
ATOM 699 C CA . VAL A 1 89 ? -8.748 7.830 6.510 1.00 96.94 89 VAL A CA 1
ATOM 700 C C . VAL A 1 89 ? -8.224 8.438 7.808 1.00 96.94 89 VAL A C 1
ATOM 702 O O . VAL A 1 89 ? -8.055 7.727 8.799 1.00 96.94 89 VAL A O 1
ATOM 705 N N . GLY A 1 90 ? -7.975 9.751 7.823 1.00 97.31 90 GLY A N 1
ATOM 706 C CA . GLY A 1 90 ? -7.485 10.461 9.002 1.00 97.31 90 GLY A CA 1
ATOM 707 C C . GLY A 1 90 ? -8.437 10.345 10.192 1.00 97.31 90 GLY A C 1
ATOM 708 O O . GLY A 1 90 ? -8.001 10.020 11.299 1.00 97.31 90 GLY A O 1
ATOM 709 N N . GLU A 1 91 ? -9.734 10.544 9.956 1.00 97.81 91 GLU A N 1
ATOM 710 C CA . GLU A 1 91 ? -10.771 10.388 10.976 1.00 97.81 91 GLU A CA 1
ATOM 711 C C . GLU A 1 91 ? -10.831 8.948 11.504 1.00 97.81 91 GLU A C 1
ATOM 713 O O . GLU A 1 91 ? -10.772 8.730 12.716 1.00 97.81 91 GLU A O 1
ATOM 718 N N . THR A 1 92 ? -10.859 7.957 10.610 1.00 97.81 92 THR A N 1
ATOM 719 C CA . THR A 1 92 ? -10.936 6.536 10.983 1.00 97.81 92 THR A CA 1
ATOM 720 C C . THR A 1 92 ? -9.728 6.098 11.818 1.00 97.81 92 THR A C 1
ATOM 722 O O . THR A 1 92 ? -9.875 5.408 12.834 1.00 97.81 92 THR A O 1
ATOM 725 N N . LEU A 1 93 ? -8.517 6.525 11.439 1.00 98.12 93 LEU A N 1
ATOM 726 C CA . LEU A 1 93 ? -7.296 6.247 12.202 1.00 98.12 93 LEU A CA 1
ATOM 727 C C . LEU A 1 93 ? -7.345 6.892 13.593 1.00 98.12 93 LEU A C 1
ATOM 729 O O . LEU A 1 93 ? -7.030 6.232 14.584 1.00 98.12 93 LEU A O 1
ATOM 733 N N . GLN A 1 94 ? -7.790 8.148 13.689 1.00 98.25 94 GLN A N 1
ATOM 734 C CA . GLN A 1 94 ? -7.918 8.850 14.966 1.00 98.25 94 GLN A CA 1
ATOM 735 C C . GLN A 1 94 ? -8.933 8.171 15.896 1.00 98.25 94 GLN A C 1
ATOM 737 O O . GLN A 1 94 ? -8.650 7.984 17.084 1.00 98.25 94 GLN A O 1
ATOM 742 N N . GLN A 1 95 ? -10.099 7.790 15.369 1.00 98.12 95 GLN A N 1
ATOM 743 C CA . GLN A 1 95 ? -11.126 7.066 16.121 1.00 98.12 95 GLN A CA 1
ATOM 744 C C . GLN A 1 95 ? -10.598 5.711 16.608 1.00 98.12 95 GLN A C 1
ATOM 746 O O . GLN A 1 95 ? -10.761 5.368 17.782 1.00 98.12 95 GLN A O 1
ATOM 751 N N . THR A 1 96 ? -9.883 4.982 15.747 1.00 98.19 96 THR A N 1
ATOM 752 C CA . THR A 1 96 ? -9.288 3.691 16.110 1.00 98.19 96 THR A CA 1
ATOM 753 C C . THR A 1 96 ? -8.233 3.842 17.205 1.00 98.19 96 THR A C 1
ATOM 755 O O . THR A 1 96 ? -8.255 3.104 18.188 1.00 98.19 96 THR A O 1
ATOM 758 N N . ASP A 1 97 ? -7.333 4.822 17.106 1.00 98.12 97 ASP A N 1
ATOM 759 C CA . ASP A 1 97 ? -6.323 5.058 18.141 1.00 98.12 97 ASP A CA 1
ATOM 760 C C . ASP A 1 97 ? -6.951 5.459 19.486 1.00 98.12 97 ASP A C 1
ATOM 762 O O . ASP A 1 97 ? -6.481 5.024 20.545 1.00 98.12 97 ASP A O 1
ATOM 766 N N . ALA A 1 98 ? -8.024 6.255 19.471 1.00 98.12 98 ALA A N 1
ATOM 767 C CA . ALA A 1 98 ? -8.776 6.589 20.678 1.00 98.12 98 ALA A CA 1
ATOM 768 C C . ALA A 1 98 ? -9.417 5.339 21.305 1.00 98.12 98 ALA A C 1
ATOM 770 O O . ALA A 1 98 ? -9.293 5.119 22.516 1.00 98.12 98 ALA A O 1
ATOM 771 N N . PHE A 1 99 ? -10.026 4.481 20.484 1.00 98.06 99 PHE A N 1
ATOM 772 C CA . PHE A 1 99 ? -10.586 3.210 20.929 1.00 98.06 99 PHE A CA 1
ATOM 773 C C . PHE A 1 99 ? -9.521 2.270 21.497 1.00 98.06 99 PHE A C 1
ATOM 775 O O . PHE A 1 99 ? -9.712 1.702 22.569 1.00 98.06 99 PHE A O 1
ATOM 782 N N . LEU A 1 100 ? -8.360 2.143 20.854 1.00 96.94 100 LEU A N 1
ATOM 783 C CA . LEU A 1 100 ? -7.274 1.287 21.337 1.00 96.94 100 LEU A CA 1
ATOM 784 C C . LEU A 1 100 ? -6.754 1.731 22.712 1.00 96.94 100 LEU A C 1
ATOM 786 O O . LEU A 1 100 ? -6.446 0.885 23.554 1.00 96.94 100 LEU A O 1
ATOM 790 N N . ARG A 1 101 ? -6.713 3.043 22.984 1.00 96.88 101 ARG A N 1
ATOM 791 C CA . ARG A 1 101 ? -6.404 3.579 24.325 1.00 96.88 101 ARG A CA 1
ATOM 792 C C . ARG A 1 101 ? -7.491 3.233 25.347 1.00 96.88 101 ARG A C 1
ATOM 794 O O . ARG A 1 101 ? -7.179 2.888 26.483 1.00 96.88 101 ARG A O 1
ATOM 801 N N . LYS A 1 102 ? -8.764 3.293 24.951 1.00 96.38 102 LYS A N 1
ATOM 802 C CA . LYS A 1 102 ? -9.903 2.884 25.791 1.00 96.38 102 LYS A CA 1
ATOM 803 C C . LYS A 1 102 ? -9.862 1.379 26.096 1.00 96.38 102 LYS A C 1
ATOM 805 O O . LYS A 1 102 ? -10.009 0.988 27.252 1.00 96.38 102 LYS A O 1
ATOM 810 N N . LYS A 1 103 ? -9.591 0.544 25.086 1.00 94.56 103 LYS A N 1
ATOM 811 C CA . LYS A 1 103 ? -9.473 -0.921 25.191 1.00 94.56 103 LYS A CA 1
ATOM 812 C C . LYS A 1 103 ? -8.296 -1.337 26.072 1.00 94.56 103 LYS A C 1
ATOM 814 O O . LYS A 1 103 ? -8.444 -2.260 26.869 1.00 94.56 103 LYS A O 1
ATOM 819 N N . SER A 1 104 ? -7.156 -0.645 25.996 1.00 94.81 104 SER A N 1
ATOM 820 C CA . SER A 1 104 ? -5.999 -0.937 26.856 1.00 94.81 104 SER A CA 1
ATOM 821 C C . SER A 1 104 ? -6.216 -0.547 28.324 1.00 94.81 104 SER A C 1
ATOM 823 O O . SER A 1 104 ? -5.685 -1.214 29.211 1.00 94.81 104 SER A O 1
ATOM 825 N N . ALA A 1 105 ? -7.036 0.475 28.598 1.00 96.25 105 ALA A N 1
ATOM 826 C CA . ALA A 1 105 ? -7.422 0.865 29.956 1.00 96.25 105 ALA A CA 1
ATOM 827 C C . ALA A 1 105 ? -8.442 -0.095 30.606 1.00 96.25 105 ALA A C 1
ATOM 829 O O . ALA A 1 105 ? -8.546 -0.149 31.833 1.00 96.25 105 ALA A O 1
ATOM 830 N N . ALA A 1 106 ? -9.187 -0.872 29.814 1.00 95.56 106 ALA A N 1
ATOM 831 C CA . ALA A 1 106 ? -10.120 -1.877 30.314 1.00 95.56 106 ALA A CA 1
ATOM 832 C C . ALA A 1 106 ? -9.366 -3.125 30.813 1.00 95.56 106 ALA A C 1
ATOM 834 O O . ALA A 1 106 ? -8.935 -3.974 30.034 1.00 95.56 106 ALA A O 1
ATOM 835 N N . THR A 1 107 ? -9.212 -3.264 32.132 1.00 94.19 107 THR A N 1
ATOM 836 C CA . THR A 1 107 ? -8.423 -4.354 32.740 1.00 94.19 107 THR A CA 1
ATOM 837 C C . THR A 1 107 ? -9.228 -5.615 33.052 1.00 94.19 107 THR A C 1
ATOM 839 O O . THR A 1 107 ? -8.640 -6.681 33.234 1.00 94.19 107 THR A O 1
ATOM 842 N N . THR A 1 108 ? -10.561 -5.535 33.091 1.00 96.50 108 THR A N 1
ATOM 843 C CA . THR A 1 108 ? -11.429 -6.679 33.410 1.00 96.50 108 THR A CA 1
ATOM 844 C C . THR A 1 108 ? -12.013 -7.316 32.151 1.00 96.50 108 THR A C 1
ATOM 846 O O . THR A 1 108 ? -12.255 -6.641 31.150 1.00 96.50 108 THR A O 1
ATOM 849 N N . ALA A 1 109 ? -12.283 -8.624 32.207 1.00 94.81 109 ALA A N 1
ATOM 850 C CA . ALA A 1 109 ? -12.890 -9.357 31.093 1.00 94.81 109 ALA A CA 1
ATOM 851 C C . ALA A 1 109 ? -14.260 -8.781 30.696 1.00 94.81 109 ALA A C 1
ATOM 853 O O . ALA A 1 109 ? -14.544 -8.632 29.513 1.00 94.81 109 ALA A O 1
ATOM 854 N N . LEU A 1 110 ? -15.073 -8.385 31.681 1.00 95.94 110 LEU A N 1
ATOM 855 C CA . LEU A 1 110 ? -16.369 -7.752 31.438 1.00 95.94 110 LEU A CA 1
ATOM 856 C C . LEU A 1 110 ? -16.219 -6.383 30.760 1.00 95.94 110 LEU A C 1
ATOM 858 O O . LEU A 1 110 ? -16.924 -6.108 29.796 1.00 95.94 110 LEU A O 1
ATOM 862 N N . ALA A 1 111 ? -15.288 -5.541 31.222 1.00 95.44 111 ALA A N 1
ATOM 863 C CA . ALA A 1 111 ? -15.060 -4.233 30.609 1.00 95.44 111 ALA A CA 1
ATOM 864 C C . ALA A 1 111 ? -14.587 -4.361 29.156 1.00 95.44 111 ALA A C 1
ATOM 866 O O . ALA A 1 111 ? -15.041 -3.600 28.310 1.00 95.44 111 ALA A O 1
ATOM 867 N N . LYS A 1 112 ? -13.731 -5.346 28.850 1.00 93.88 112 LYS A N 1
ATOM 868 C CA . LYS A 1 112 ? -13.322 -5.645 27.470 1.00 93.88 112 LYS A CA 1
ATOM 869 C C . LYS A 1 112 ? -14.488 -6.155 26.624 1.00 93.88 112 LYS A C 1
ATOM 871 O O . LYS A 1 112 ? -14.693 -5.644 25.533 1.00 93.88 112 LYS A O 1
ATOM 876 N N . ALA A 1 113 ? -15.296 -7.077 27.151 1.00 95.94 113 ALA A N 1
ATOM 877 C CA . ALA A 1 113 ? -16.460 -7.614 26.444 1.00 95.94 113 ALA A CA 1
ATOM 878 C C . ALA A 1 113 ? -17.478 -6.523 26.061 1.00 95.94 113 ALA A C 1
ATOM 880 O O . ALA A 1 113 ? -18.062 -6.572 24.983 1.00 95.94 113 ALA A O 1
ATOM 881 N N . LEU A 1 114 ? -17.655 -5.503 26.909 1.00 97.06 114 LEU A N 1
ATOM 882 C CA . LEU A 1 114 ? -18.523 -4.356 26.616 1.00 97.06 114 LEU A CA 1
ATOM 883 C C . LEU A 1 114 ? -18.005 -3.462 25.473 1.00 97.06 114 LEU A C 1
ATOM 885 O O . LEU A 1 114 ? -18.780 -2.678 24.932 1.00 97.06 114 LEU A O 1
ATOM 889 N N . LEU A 1 115 ? -16.723 -3.565 25.108 1.00 97.00 115 LEU A N 1
ATOM 890 C CA . LEU A 1 115 ? -16.106 -2.813 24.009 1.00 97.00 115 LEU A CA 1
ATOM 891 C C . LEU A 1 115 ? -16.112 -3.570 22.678 1.00 97.00 115 LEU A C 1
ATOM 893 O O . LEU A 1 115 ? -15.803 -2.974 21.650 1.00 97.00 115 LEU A O 1
ATOM 897 N N . GLU A 1 116 ? -16.464 -4.856 22.666 1.00 96.12 116 GLU A N 1
ATOM 898 C CA . GLU A 1 116 ? -16.440 -5.657 21.438 1.00 96.12 116 GLU A CA 1
ATOM 899 C C . GLU A 1 116 ? -17.376 -5.136 20.335 1.00 96.12 116 GLU A C 1
ATOM 901 O O . GLU A 1 116 ? -16.926 -5.071 19.192 1.00 96.12 116 GLU A O 1
ATOM 906 N N . PRO A 1 117 ? -18.608 -4.660 20.617 1.00 97.38 117 PRO A N 1
ATOM 907 C CA . PRO A 1 117 ? -19.447 -4.068 19.573 1.00 97.38 117 PRO A CA 1
ATOM 908 C C . PRO A 1 117 ? -18.791 -2.861 18.884 1.00 97.38 117 PRO A C 1
ATOM 910 O O . PRO A 1 117 ? -18.868 -2.721 17.668 1.00 97.38 117 PRO A O 1
ATOM 913 N N . GLU A 1 118 ? -18.100 -2.010 19.647 1.00 97.19 118 GLU A N 1
ATOM 914 C CA . GLU A 1 118 ? -17.356 -0.861 19.113 1.00 97.19 118 GLU A CA 1
ATOM 915 C C . GLU A 1 118 ? -16.124 -1.320 18.312 1.00 97.19 118 GLU A C 1
ATOM 917 O O . GLU A 1 118 ? -15.849 -0.773 17.246 1.00 97.19 118 GLU A O 1
ATOM 922 N N . SER A 1 119 ? -15.433 -2.375 18.769 1.00 96.75 119 SER A N 1
ATOM 923 C CA . SER A 1 119 ? -14.320 -3.004 18.040 1.00 96.75 119 SER A CA 1
ATOM 924 C C . SER A 1 119 ? -14.763 -3.523 16.669 1.00 96.75 119 SER A C 1
ATOM 926 O O . SER A 1 119 ? -14.073 -3.293 15.679 1.00 96.75 119 SER A O 1
ATOM 928 N N . MET A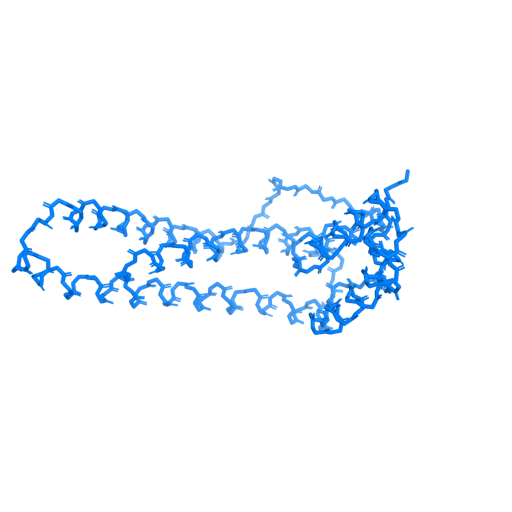 1 120 ? -15.917 -4.194 16.603 1.00 97.12 120 MET A N 1
ATOM 929 C CA . MET A 1 120 ? -16.465 -4.744 15.358 1.00 97.12 120 MET A CA 1
ATOM 930 C C . MET A 1 120 ? -16.851 -3.643 14.363 1.00 97.12 120 MET A C 1
ATOM 932 O O . MET A 1 120 ? -16.520 -3.750 13.186 1.00 97.12 120 MET A O 1
ATOM 936 N N . LEU A 1 121 ? -17.477 -2.558 14.831 1.00 97.81 121 LEU A N 1
ATOM 937 C CA . LEU A 1 121 ? -17.815 -1.414 13.975 1.00 97.81 121 LEU A CA 1
ATOM 938 C C . LEU A 1 121 ? -16.561 -0.741 13.401 1.00 97.81 121 LEU A C 1
ATOM 940 O O . LEU A 1 121 ? -16.519 -0.411 12.221 1.00 97.81 121 LEU A O 1
ATOM 944 N N . LEU A 1 122 ? -15.511 -0.571 14.210 1.00 98.06 122 LEU A N 1
ATOM 945 C CA . LEU A 1 122 ? -14.243 -0.015 13.728 1.00 98.06 122 LEU A CA 1
ATOM 946 C C . LEU A 1 122 ? -13.544 -0.944 12.732 1.00 98.06 122 LEU A C 1
ATOM 948 O O . LEU A 1 122 ? -12.964 -0.459 11.763 1.00 98.06 122 LEU A O 1
ATOM 952 N N . GLN A 1 123 ? -13.615 -2.264 12.935 1.00 98.00 123 GLN A N 1
ATOM 953 C CA . GLN A 1 123 ? -13.124 -3.238 11.958 1.00 98.00 123 GLN A CA 1
ATOM 954 C C . GLN A 1 123 ? -13.869 -3.107 10.623 1.00 98.00 123 GLN A C 1
ATOM 956 O O . GLN A 1 123 ? -13.222 -3.067 9.580 1.00 98.00 123 GLN A O 1
ATOM 961 N N . GLU A 1 124 ? -15.197 -2.998 10.638 1.00 98.12 124 GLU A N 1
ATOM 962 C CA . GLU A 1 124 ? -15.996 -2.813 9.421 1.00 98.12 124 GLU A CA 1
ATOM 963 C C . GLU A 1 124 ? -15.624 -1.514 8.690 1.00 98.12 124 GLU A C 1
ATOM 965 O O . GLU A 1 124 ? -15.336 -1.542 7.491 1.00 98.12 124 GLU A O 1
ATOM 970 N N . THR A 1 125 ? -15.525 -0.396 9.417 1.00 98.00 125 THR A N 1
ATOM 971 C CA . THR A 1 125 ? -15.120 0.898 8.848 1.00 98.00 125 THR A CA 1
ATOM 972 C C . THR A 1 125 ? -13.723 0.834 8.233 1.00 98.00 125 THR A C 1
ATOM 974 O O . THR A 1 125 ? -13.542 1.209 7.077 1.00 98.00 125 THR A O 1
ATOM 977 N N . LEU A 1 126 ? -12.732 0.314 8.965 1.00 98.12 126 LEU A N 1
ATOM 978 C CA . LEU A 1 126 ? -11.367 0.146 8.454 1.00 98.12 126 LEU A CA 1
ATOM 979 C C . LEU A 1 126 ? -11.330 -0.763 7.221 1.00 98.12 126 LEU A C 1
ATOM 981 O O . LEU A 1 126 ? -10.631 -0.445 6.263 1.00 98.12 126 LEU A O 1
ATOM 985 N N . GLY A 1 127 ? -12.086 -1.865 7.228 1.00 97.94 127 GLY A N 1
ATOM 986 C CA . GLY A 1 127 ? -12.202 -2.771 6.086 1.00 97.94 127 GLY A CA 1
ATOM 987 C C . GLY A 1 127 ? -12.762 -2.069 4.849 1.00 97.94 127 GLY A C 1
ATOM 988 O O . GLY A 1 127 ? -12.178 -2.170 3.774 1.00 97.94 127 GLY A O 1
ATOM 989 N N . SER A 1 128 ? -13.830 -1.284 5.015 1.00 97.81 128 SER A N 1
ATOM 990 C CA . SER A 1 128 ? -14.404 -0.460 3.945 1.00 97.81 128 SER A CA 1
ATOM 991 C C . SER A 1 128 ? -13.390 0.549 3.387 1.00 97.81 128 SER A C 1
ATOM 993 O O . SER A 1 128 ? -13.257 0.678 2.171 1.00 97.81 128 SER A O 1
ATOM 995 N N . GLU A 1 129 ? -12.648 1.260 4.243 1.00 97.69 129 GLU A N 1
ATOM 996 C CA . GLU A 1 129 ? -11.627 2.217 3.785 1.00 97.69 129 GLU A CA 1
ATOM 997 C C . GLU A 1 129 ? -10.466 1.529 3.048 1.00 97.69 129 GLU A C 1
ATOM 999 O O . GLU A 1 129 ? -9.987 2.046 2.038 1.00 97.69 129 GLU A O 1
ATOM 1004 N N . ILE A 1 130 ? -10.045 0.341 3.502 1.00 98.25 130 ILE A N 1
ATOM 1005 C CA . ILE A 1 130 ? -9.036 -0.474 2.810 1.00 98.25 130 ILE A CA 1
ATOM 1006 C C . ILE A 1 130 ? -9.525 -0.843 1.406 1.00 98.25 130 ILE A C 1
ATOM 1008 O O . ILE A 1 130 ? -8.802 -0.598 0.441 1.00 98.25 130 ILE A O 1
ATOM 1012 N N . SER A 1 131 ? -10.755 -1.351 1.271 1.00 97.94 131 SER A N 1
ATOM 1013 C CA . SER A 1 131 ? -11.317 -1.722 -0.034 1.00 97.94 131 SER A CA 1
ATOM 1014 C C . SER A 1 131 ? -11.417 -0.527 -0.986 1.00 97.94 131 SER A C 1
ATOM 1016 O O . SER A 1 131 ? -11.015 -0.636 -2.142 1.00 97.94 131 SER A O 1
ATOM 1018 N N . LYS A 1 132 ? -11.848 0.647 -0.503 1.00 97.12 132 LYS A N 1
ATOM 1019 C CA . LYS A 1 132 ? -11.877 1.878 -1.317 1.00 97.12 132 LYS A CA 1
ATOM 1020 C C . LYS A 1 132 ? -10.489 2.281 -1.821 1.00 97.12 132 LYS A C 1
ATOM 1022 O O . LYS A 1 132 ? -10.356 2.726 -2.959 1.00 97.12 132 LYS A O 1
ATOM 1027 N N . ILE A 1 133 ? -9.450 2.141 -0.992 1.00 97.25 133 ILE A N 1
ATOM 1028 C CA . ILE A 1 133 ? -8.065 2.421 -1.404 1.00 97.25 133 ILE A CA 1
ATOM 1029 C C . ILE A 1 133 ? -7.568 1.404 -2.435 1.00 97.25 133 ILE A C 1
ATOM 1031 O O . ILE A 1 133 ? -6.837 1.780 -3.350 1.00 97.25 133 ILE A O 1
ATOM 1035 N N . GLU A 1 134 ? -7.945 0.136 -2.312 1.00 97.38 134 GLU A N 1
ATOM 1036 C CA . GLU A 1 134 ? -7.577 -0.899 -3.282 1.00 97.38 134 GLU A CA 1
ATOM 1037 C C . GLU A 1 134 ? -8.264 -0.663 -4.637 1.00 97.38 134 GLU A C 1
ATOM 1039 O O . GLU A 1 134 ? -7.605 -0.722 -5.676 1.00 97.38 134 GLU A O 1
ATOM 1044 N N . GLU A 1 135 ? -9.551 -0.305 -4.646 1.00 97.00 135 GLU A N 1
ATOM 1045 C CA . GLU A 1 135 ? -10.299 0.095 -5.851 1.00 97.00 135 GLU A CA 1
ATOM 1046 C C . GLU A 1 135 ? -9.671 1.332 -6.517 1.00 97.00 135 GLU A C 1
ATOM 1048 O O . GLU A 1 135 ? -9.227 1.261 -7.665 1.00 97.00 135 GLU A O 1
ATOM 1053 N N . GLN A 1 136 ? -9.533 2.405 -5.729 1.00 96.19 136 GLN A N 1
ATOM 1054 C CA . GLN A 1 136 ? -8.433 3.371 -5.727 1.00 96.19 136 GLN A CA 1
ATOM 1055 C C . GLN A 1 136 ? -7.247 3.126 -6.680 1.00 96.19 136 GLN A C 1
ATOM 1057 O O . GLN A 1 136 ? -7.084 3.691 -7.765 1.00 96.19 136 GLN A O 1
ATOM 1062 N N . GLN A 1 137 ? -6.351 2.276 -6.180 1.00 96.38 137 GLN A N 1
ATOM 1063 C CA . GLN A 1 137 ? -5.094 1.890 -6.806 1.00 96.38 137 GLN A CA 1
ATOM 1064 C C . GLN A 1 137 ? -5.322 1.120 -8.107 1.00 96.38 137 GLN A C 1
ATOM 1066 O O . GLN A 1 137 ? -4.672 1.421 -9.109 1.00 96.38 137 GLN A O 1
ATOM 1071 N N . ASN A 1 138 ? -6.258 0.168 -8.115 1.00 95.94 138 ASN A N 1
ATOM 1072 C CA . ASN A 1 138 ? -6.560 -0.652 -9.286 1.00 95.94 138 ASN A CA 1
ATOM 1073 C C . ASN A 1 138 ? -7.063 0.193 -10.461 1.00 95.94 138 ASN A C 1
ATOM 1075 O O . ASN A 1 138 ? -6.657 -0.040 -11.596 1.00 95.94 138 ASN A O 1
ATOM 1079 N N . SER A 1 139 ? -7.869 1.222 -10.199 1.00 95.44 139 SER A N 1
ATOM 1080 C CA . SER A 1 139 ? -8.320 2.180 -11.213 1.00 95.44 139 SER A CA 1
ATOM 1081 C C . SER A 1 139 ? -7.143 2.885 -11.903 1.00 95.44 139 SER A C 1
ATOM 1083 O O . SER A 1 139 ? -7.058 2.911 -13.135 1.00 95.44 139 SER A O 1
ATOM 1085 N N . TYR A 1 140 ? -6.166 3.375 -11.131 1.00 95.50 140 TYR A N 1
ATOM 1086 C CA . TYR A 1 140 ? -4.947 3.967 -11.692 1.00 95.50 140 TYR A CA 1
ATOM 1087 C C . TYR A 1 140 ? -4.098 2.954 -12.465 1.00 95.50 140 TYR A C 1
ATOM 1089 O O . TYR A 1 140 ? -3.582 3.283 -13.533 1.00 95.50 140 TYR A O 1
ATOM 1097 N N . LEU A 1 141 ? -3.948 1.733 -11.947 1.00 95.00 141 LEU A N 1
ATOM 1098 C CA . LEU A 1 141 ? -3.176 0.678 -12.607 1.00 95.00 141 LEU A CA 1
ATOM 1099 C C . LEU A 1 141 ? -3.802 0.249 -13.939 1.00 95.00 141 LEU A C 1
ATOM 1101 O O . LEU A 1 141 ? -3.079 0.111 -14.923 1.00 95.00 141 LEU A O 1
ATOM 1105 N N . ASN A 1 142 ? -5.127 0.111 -13.992 1.00 95.00 142 ASN A N 1
ATOM 1106 C CA . ASN A 1 142 ? -5.854 -0.208 -15.219 1.00 95.00 142 ASN A CA 1
ATOM 1107 C C . ASN A 1 142 ? -5.716 0.919 -16.247 1.00 95.00 142 ASN A C 1
ATOM 1109 O O . ASN A 1 142 ? -5.375 0.665 -17.397 1.00 95.00 142 ASN A O 1
ATOM 1113 N N . ARG A 1 143 ? -5.844 2.185 -15.824 1.00 94.19 143 ARG A N 1
ATOM 1114 C CA . ARG A 1 143 ? -5.617 3.340 -16.710 1.00 94.19 143 ARG A CA 1
ATOM 1115 C C . ARG A 1 143 ? -4.214 3.336 -17.329 1.00 94.19 143 ARG A C 1
ATOM 1117 O O . ARG A 1 143 ? -4.068 3.653 -18.506 1.00 94.19 143 ARG A O 1
ATOM 1124 N N . LEU A 1 144 ? -3.192 2.959 -16.556 1.00 94.75 144 LEU A N 1
ATOM 1125 C CA . LEU A 1 144 ? -1.817 2.828 -17.051 1.00 94.75 144 LEU A CA 1
ATOM 1126 C C . LEU A 1 144 ? -1.630 1.651 -18.019 1.00 94.75 144 LEU A C 1
ATOM 1128 O O . LEU A 1 144 ? -0.747 1.720 -18.871 1.00 94.75 144 LEU A O 1
ATOM 1132 N N . ALA A 1 145 ? -2.412 0.578 -17.874 1.00 92.44 145 ALA A N 1
ATOM 1133 C CA . ALA A 1 145 ? -2.368 -0.576 -18.768 1.00 92.44 145 ALA A CA 1
ATOM 1134 C C . ALA A 1 145 ? -3.079 -0.299 -20.103 1.00 92.44 145 ALA A C 1
ATOM 1136 O O . ALA A 1 145 ? -2.551 -0.650 -21.156 1.00 92.44 145 ALA A O 1
ATOM 1137 N N . ASP A 1 146 ? -4.244 0.350 -20.053 1.00 91.06 146 ASP A N 1
ATOM 1138 C CA . ASP A 1 146 ? -5.144 0.471 -21.203 1.00 91.06 146 ASP A CA 1
ATOM 1139 C C . ASP A 1 146 ? -4.824 1.677 -22.096 1.00 91.06 146 ASP A C 1
ATOM 1141 O O . ASP A 1 146 ? -4.855 1.576 -23.322 1.00 91.06 146 ASP A O 1
ATOM 1145 N N . SER A 1 147 ? -4.535 2.837 -21.496 1.00 86.50 147 SER A N 1
ATOM 1146 C CA . SER A 1 147 ? -4.313 4.088 -22.232 1.00 86.50 147 SER A CA 1
ATOM 1147 C C . SER A 1 147 ? -3.393 5.035 -21.454 1.00 86.50 147 SER A C 1
ATOM 1149 O O . SER A 1 147 ? -3.853 6.038 -20.899 1.00 86.50 147 SER A O 1
ATOM 1151 N N . PRO A 1 148 ? -2.084 4.734 -21.381 1.00 87.00 148 PRO A N 1
ATOM 1152 C CA . PRO A 1 148 ? -1.146 5.555 -20.632 1.00 87.00 148 PRO A CA 1
ATOM 1153 C C . PRO A 1 148 ? -0.880 6.893 -21.334 1.00 87.00 148 PRO A C 1
ATOM 1155 O O . PRO A 1 148 ? -0.296 6.938 -22.417 1.00 87.00 148 PRO A O 1
ATOM 1158 N N . GLU A 1 149 ? -1.220 7.997 -20.672 1.00 91.31 149 GLU A N 1
ATOM 1159 C CA . GLU A 1 149 ? -0.797 9.337 -21.082 1.00 91.31 149 GLU A CA 1
ATOM 1160 C C . GLU A 1 149 ? 0.402 9.799 -20.246 1.0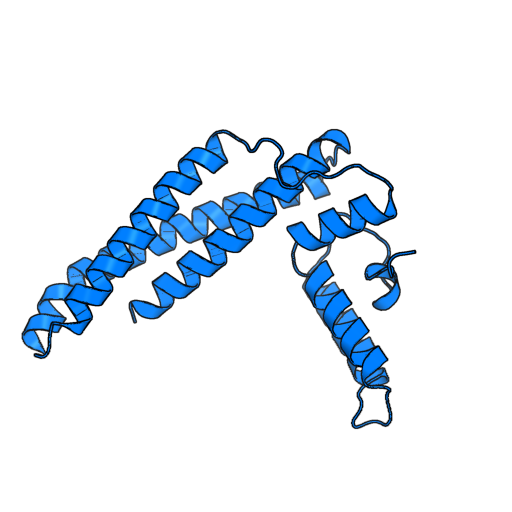0 91.31 149 GLU A C 1
ATOM 1162 O O . GLU A 1 149 ? 0.373 9.803 -19.013 1.00 91.31 149 GLU A O 1
ATOM 1167 N N . ILE A 1 150 ? 1.473 10.227 -20.920 1.00 90.00 150 ILE A N 1
ATOM 1168 C CA . ILE A 1 150 ? 2.715 10.669 -20.262 1.00 90.00 150 ILE A CA 1
ATOM 1169 C C . ILE A 1 150 ? 2.460 11.866 -19.332 1.00 90.00 150 ILE A C 1
ATOM 1171 O O . ILE A 1 150 ? 3.063 11.950 -18.262 1.00 90.00 150 ILE A O 1
ATOM 1175 N N . SER A 1 151 ? 1.547 12.763 -19.715 1.00 91.75 151 SER A N 1
ATOM 1176 C CA . SER A 1 151 ? 1.145 13.943 -18.938 1.00 91.75 151 SER A CA 1
ATOM 1177 C C . SER A 1 151 ? 0.549 13.604 -17.572 1.00 91.75 151 SER A C 1
ATOM 1179 O O . SER A 1 151 ? 0.685 14.397 -16.642 1.00 91.75 151 SER A O 1
ATOM 1181 N N . ASP A 1 152 ? -0.065 12.430 -17.426 1.00 92.94 152 ASP A N 1
ATOM 1182 C CA . ASP A 1 152 ? -0.723 12.024 -16.185 1.00 92.94 152 ASP A CA 1
ATOM 1183 C C . ASP A 1 152 ? 0.222 11.337 -15.200 1.00 92.94 152 ASP A C 1
ATOM 1185 O O . ASP A 1 152 ? -0.060 11.299 -13.997 1.00 92.94 152 ASP A O 1
ATOM 1189 N N . LEU A 1 153 ? 1.351 10.800 -15.683 1.00 95.06 153 LEU A N 1
ATOM 1190 C CA . LEU A 1 153 ? 2.265 9.989 -14.876 1.00 95.06 153 LEU A CA 1
ATOM 1191 C C . LEU A 1 153 ? 2.682 10.678 -13.571 1.00 95.06 153 LEU A C 1
ATOM 1193 O O . LEU A 1 153 ? 2.619 10.013 -12.532 1.00 95.06 153 LEU A O 1
ATOM 1197 N N . PRO A 1 154 ? 3.028 11.983 -13.540 1.00 95.75 154 PRO A N 1
ATOM 1198 C CA . PRO A 1 154 ? 3.389 12.629 -12.284 1.00 95.75 154 PRO A CA 1
ATOM 1199 C C . PRO A 1 154 ? 2.239 12.656 -11.268 1.00 95.75 154 PRO A C 1
ATOM 1201 O O . PRO A 1 154 ? 2.465 12.400 -10.085 1.00 95.75 154 PRO A O 1
ATOM 1204 N N . GLN A 1 155 ? 1.005 12.939 -11.704 1.00 95.31 155 GLN A N 1
ATOM 1205 C CA . GLN A 1 155 ? -0.156 12.990 -10.809 1.00 95.31 155 GLN A CA 1
ATOM 1206 C C . GLN A 1 155 ? -0.563 11.596 -10.332 1.00 95.31 155 GLN A C 1
ATOM 1208 O O . GLN A 1 155 ? -0.764 11.404 -9.134 1.00 95.31 155 GLN A O 1
ATOM 1213 N N . ILE A 1 156 ? -0.608 10.613 -11.234 1.00 95.81 156 ILE A N 1
ATOM 1214 C CA . ILE A 1 156 ? -0.899 9.216 -10.889 1.00 95.81 156 ILE A CA 1
ATOM 1215 C C . ILE A 1 156 ? 0.134 8.690 -9.885 1.00 95.81 156 ILE A C 1
ATOM 1217 O O . ILE A 1 156 ? -0.235 8.090 -8.877 1.00 95.81 156 ILE A O 1
ATOM 1221 N N . THR A 1 157 ? 1.419 8.977 -10.108 1.00 97.00 157 THR A N 1
ATOM 1222 C CA . THR A 1 157 ? 2.507 8.569 -9.206 1.00 97.00 157 THR A CA 1
ATOM 1223 C C . THR A 1 157 ? 2.335 9.156 -7.804 1.00 97.00 157 THR A C 1
ATOM 1225 O O . THR A 1 157 ? 2.463 8.427 -6.819 1.00 97.00 157 THR A O 1
ATOM 1228 N N . ARG A 1 158 ? 1.996 10.451 -7.690 1.00 96.25 158 ARG A N 1
ATOM 1229 C CA . ARG A 1 158 ? 1.703 11.085 -6.391 1.00 96.25 158 ARG A CA 1
ATOM 1230 C C . ARG A 1 158 ? 0.503 10.438 -5.706 1.00 96.25 158 ARG A C 1
ATOM 1232 O O . ARG A 1 158 ? 0.590 10.101 -4.527 1.00 96.25 158 ARG A O 1
ATOM 1239 N N . ASN A 1 159 ? -0.591 10.244 -6.438 1.00 96.25 159 ASN A N 1
ATOM 1240 C CA . ASN A 1 159 ? -1.815 9.666 -5.892 1.00 96.25 159 ASN A CA 1
ATOM 1241 C C . ASN A 1 159 ? -1.565 8.247 -5.362 1.00 96.25 159 ASN A C 1
ATOM 1243 O O . ASN A 1 159 ? -1.910 7.953 -4.220 1.00 96.25 159 ASN A O 1
ATOM 1247 N N . LEU A 1 160 ? -0.880 7.399 -6.137 1.00 97.06 160 LEU A N 1
ATOM 1248 C CA . LEU A 1 160 ? -0.487 6.054 -5.708 1.00 97.06 160 LEU A CA 1
ATOM 1249 C C . LEU A 1 160 ? 0.412 6.080 -4.466 1.00 97.06 160 LEU A C 1
ATOM 1251 O O . LEU A 1 160 ? 0.204 5.277 -3.562 1.00 97.06 160 LEU A O 1
ATOM 1255 N N . ALA A 1 161 ? 1.358 7.020 -4.364 1.00 96.94 161 ALA A N 1
ATOM 1256 C CA . ALA A 1 161 ? 2.226 7.128 -3.190 1.00 96.94 161 ALA A CA 1
ATOM 1257 C C . ALA A 1 161 ? 1.439 7.407 -1.893 1.00 96.94 161 ALA A C 1
ATOM 1259 O O . ALA A 1 161 ? 1.751 6.838 -0.844 1.00 96.94 161 ALA A O 1
ATOM 1260 N N . PHE A 1 162 ? 0.411 8.262 -1.953 1.00 96.69 162 PHE A N 1
ATOM 1261 C CA . PHE A 1 162 ? -0.483 8.500 -0.816 1.00 96.69 162 PHE A CA 1
ATOM 1262 C C . PHE A 1 162 ? -1.354 7.280 -0.507 1.00 96.69 162 PHE A C 1
ATOM 1264 O O . PHE A 1 162 ? -1.423 6.872 0.652 1.00 96.69 162 PHE A O 1
ATOM 1271 N N . LEU A 1 163 ? -1.949 6.661 -1.531 1.00 97.50 163 LEU A N 1
ATOM 1272 C CA . LEU A 1 163 ? -2.784 5.469 -1.375 1.00 97.50 163 LEU A CA 1
ATOM 1273 C C . LEU A 1 163 ? -2.007 4.303 -0.750 1.00 97.50 163 LEU A C 1
ATOM 1275 O O . LEU A 1 163 ? -2.484 3.706 0.206 1.00 97.50 163 LEU A O 1
ATOM 1279 N N . GLU A 1 164 ? -0.797 3.998 -1.234 1.00 97.62 164 GLU A N 1
ATOM 1280 C CA . GLU A 1 164 ? 0.069 2.950 -0.664 1.00 97.62 164 GLU A CA 1
ATOM 1281 C C . GLU A 1 164 ? 0.378 3.212 0.817 1.00 97.62 164 GLU A C 1
ATOM 1283 O O . GLU A 1 164 ? 0.338 2.301 1.646 1.00 97.62 164 GLU A O 1
ATOM 1288 N N . LYS A 1 165 ? 0.654 4.473 1.172 1.00 97.31 165 LYS A N 1
ATOM 1289 C CA . LYS A 1 165 ? 0.926 4.863 2.558 1.00 97.31 165 LYS A CA 1
ATOM 1290 C C . LYS A 1 165 ? -0.298 4.666 3.452 1.00 97.31 165 LYS A C 1
ATOM 1292 O O . LYS A 1 165 ? -0.165 4.119 4.546 1.00 97.31 165 LYS A O 1
ATOM 1297 N N . TRP A 1 166 ? -1.466 5.132 3.021 1.00 97.94 166 TRP A N 1
ATOM 1298 C CA . TRP A 1 166 ? -2.699 5.025 3.800 1.00 97.94 166 TRP A CA 1
ATOM 1299 C C . TRP A 1 166 ? -3.185 3.584 3.914 1.00 97.94 1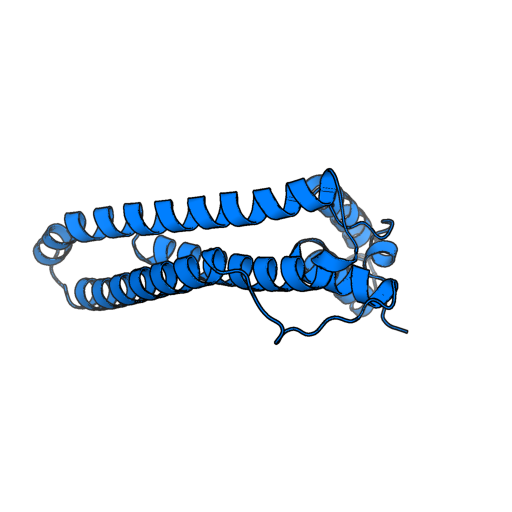66 TRP A C 1
ATOM 1301 O O . TRP A 1 166 ? -3.576 3.175 5.003 1.00 97.94 166 TRP A O 1
ATOM 1311 N N . HIS A 1 167 ? -3.066 2.792 2.847 1.00 98.12 167 HIS A N 1
ATOM 1312 C CA . HIS A 1 167 ? -3.346 1.355 2.873 1.00 98.12 167 HIS A CA 1
ATOM 1313 C C . HIS A 1 167 ? -2.545 0.655 3.974 1.00 98.12 167 HIS A C 1
ATOM 1315 O O . HIS A 1 167 ? -3.126 0.007 4.843 1.00 98.12 167 HIS A O 1
ATOM 1321 N N . ALA A 1 168 ? -1.228 0.886 4.021 1.00 97.94 168 ALA A N 1
ATOM 1322 C CA . ALA A 1 168 ? -0.364 0.316 5.052 1.00 97.94 168 ALA A CA 1
ATOM 1323 C C . ALA A 1 168 ? -0.754 0.765 6.475 1.00 97.94 168 ALA A C 1
ATOM 1325 O O . ALA A 1 168 ? -0.747 -0.043 7.405 1.00 97.94 168 ALA A O 1
ATOM 1326 N N . GLN A 1 169 ? -1.124 2.039 6.658 1.00 98.06 169 GLN A N 1
ATOM 1327 C CA . GLN A 1 169 ? -1.575 2.563 7.953 1.00 98.06 169 GLN A CA 1
ATOM 1328 C C . GLN A 1 169 ? -2.893 1.928 8.411 1.00 98.06 169 GLN A C 1
ATOM 1330 O O . GLN A 1 169 ? -3.009 1.534 9.573 1.00 98.06 169 GLN A O 1
ATOM 1335 N N . LEU A 1 170 ? -3.869 1.794 7.512 1.00 98.12 170 LEU A N 1
ATOM 1336 C CA . LEU A 1 170 ? -5.151 1.162 7.816 1.00 98.12 170 LEU A CA 1
ATOM 1337 C C . LEU A 1 170 ? -4.981 -0.325 8.122 1.00 98.12 170 LEU A C 1
ATOM 1339 O O . LEU A 1 170 ? -5.523 -0.785 9.121 1.00 98.12 170 LEU A O 1
ATOM 1343 N N . GLN A 1 171 ? -4.188 -1.062 7.336 1.00 97.88 171 GLN A N 1
ATOM 1344 C CA . GLN A 1 171 ? -3.897 -2.475 7.604 1.00 97.88 171 GLN A CA 1
ATOM 1345 C C . GLN A 1 171 ? -3.237 -2.667 8.975 1.00 97.88 171 GLN A C 1
ATOM 1347 O O . GLN A 1 171 ? -3.633 -3.547 9.741 1.00 97.88 171 GLN A O 1
ATOM 1352 N N . GLN A 1 172 ? -2.268 -1.813 9.321 1.00 97.56 172 GLN A N 1
ATOM 1353 C CA . GLN A 1 172 ? -1.641 -1.834 10.641 1.00 97.56 172 GLN A CA 1
ATOM 1354 C C . GLN A 1 172 ? -2.654 -1.534 11.754 1.00 97.56 172 GLN A C 1
ATOM 1356 O O . GLN A 1 172 ? -2.626 -2.179 12.801 1.00 97.56 172 GLN A O 1
ATOM 1361 N N . SER A 1 173 ? -3.543 -0.561 11.544 1.00 96.75 173 SER A N 1
ATOM 1362 C CA . SER A 1 173 ? -4.590 -0.200 12.503 1.00 96.75 173 SER A CA 1
ATOM 1363 C C . SER A 1 173 ? -5.604 -1.335 12.695 1.00 96.75 173 SER A C 1
ATOM 1365 O O . SER A 1 173 ? -5.904 -1.713 13.826 1.00 96.75 173 SER A O 1
ATOM 1367 N N . TYR A 1 174 ? -6.049 -1.949 11.597 1.00 97.25 174 TYR A N 1
ATOM 1368 C CA . TYR A 1 174 ? -6.965 -3.088 11.578 1.00 97.25 174 TYR A CA 1
ATOM 1369 C C . TYR A 1 174 ? -6.396 -4.283 12.347 1.00 97.25 174 TYR A C 1
ATOM 1371 O O . TYR A 1 174 ? -7.067 -4.837 13.216 1.00 97.25 174 TYR A O 1
ATOM 1379 N N . ALA A 1 175 ? -5.124 -4.621 12.117 1.00 96.44 175 ALA A N 1
ATOM 1380 C CA . ALA A 1 175 ? -4.449 -5.708 12.824 1.00 96.44 175 ALA A CA 1
ATOM 1381 C C . ALA A 1 175 ? -4.371 -5.493 14.348 1.00 96.44 175 ALA A C 1
ATOM 1383 O O . ALA A 1 175 ? -4.342 -6.465 15.093 1.00 96.44 175 ALA A O 1
ATOM 1384 N N . ARG A 1 176 ? -4.363 -4.240 14.828 1.00 95.62 176 ARG A N 1
ATOM 1385 C CA . ARG A 1 176 ? -4.325 -3.911 16.267 1.00 95.62 176 ARG A CA 1
ATOM 1386 C C . ARG A 1 176 ? -5.672 -4.095 16.975 1.00 95.62 176 ARG A C 1
ATOM 1388 O O . ARG A 1 176 ? -5.708 -4.010 18.201 1.00 95.62 176 ARG A O 1
ATOM 1395 N N . LEU A 1 177 ? -6.771 -4.278 16.236 1.00 92.69 177 LEU A N 1
ATOM 1396 C CA . LEU A 1 177 ? -8.099 -4.503 16.820 1.00 92.69 177 LEU A CA 1
ATOM 1397 C C . LEU A 1 177 ? -8.339 -5.963 17.235 1.00 92.69 177 LEU A C 1
ATOM 1399 O O . LEU A 1 177 ? -9.248 -6.197 18.039 1.00 92.69 177 LEU A O 1
ATOM 1403 N N . PHE A 1 178 ? -7.527 -6.898 16.733 1.00 84.19 178 PHE A N 1
ATOM 1404 C CA . PHE A 1 178 ? -7.492 -8.310 17.137 1.00 84.19 178 PHE A CA 1
ATOM 1405 C C . PHE A 1 178 ? -6.572 -8.512 18.346 1.00 84.19 178 PHE A C 1
ATOM 1407 O O . PHE A 1 178 ? -6.948 -9.317 19.227 1.00 84.19 178 PHE A O 1
#

Mean predicted aligned error: 4.13 Å

Sequence (178 aa):
METNHFQSLGLEPVLTLDLDSLRDAYQKIAAENHPDQGGDKTTFDAINLAYNTLRSPAKRLKHYMELKGIEYDSRGSVTSDLMDLFMSVGETLQQTDAFLRKKSAATTALAKALLEPESMLLQETLGSEISKIEEQQNSYLNRLADSPEISDLPQITRNLAFLEKWHAQLQQSYARLF

pLDDT: mean 94.01, std 5.34, range [49.53, 98.25]

Organism: NCBI:txid1123071

Foldseek 3Di:
DDDQLQVLLPHDQALADDLVVLVVSLVVSLVVQPVVVVHDPVSNVSSVVSSVQCNQSLSSLVSSCVVVVNDADLPDDEDPVLVVLVVLLVVLLVLLVVLLVCCVPQPDPVSNVVCVVVLVVSLVSLVVSLVVLVVVLVVLSVCRVPPDDSVCSNRSSSSSVSSVVSNVSSVVSSVSSD

InterPro domains:
  IPR001623 DnaJ domain [PF00226] (4-61)
  IPR001623 DnaJ domain [PS50076] (4-76)
  IPR001623 DnaJ domain [SM00271] (3-59)
  IPR001623 DnaJ domain [cd06257] (4-54)
  IPR036869 Chaperone J-domain superfamily [G3DSA:1.10.287.110] (1-71)
  IPR036869 Chaperone J-domain superfamily [SSF46565] (3-64)

Nearest PDB structures (foldseek):
  8xyv-assembly1_A  TM=5.448E-01  e=9.231E+00  synthetic construct
  8fih-assembly1_C  TM=3.615E-01  e=4.513E+00  synthetic construct